Protein AF-0000000079731892 (afdb_homodimer)

Foldseek 3Di:
DEEEEALVLLQLCLDVPDPCNVLSVQLLVCVQVQPLHAYAYEPVSLVCNLVVQCVVPVDNVRSVVSSVVRPDPRHYHYHYQDPVLLVQLVVQCVVLVVFPDDSSNSSRLSCCVVVVGQEYEDCGCSCPPRHHYDDSNVD/DEEEEALVLLQLCLDVPDPCNVLSVQLLVCVQVQPLHAYAYEPLSLVCNLVVQCVVPVDNVRSVVSSVVRPDPRHYHYHYQDPVLLVQLVVQCVVLVVFPDDSSNSSRLSCCVVVVGQEYEDCGCSCPPRHHYDDSNVD

Structure (mmCIF, N/CA/C/O backbone):
data_AF-0000000079731892-model_v1
#
loop_
_entity.id
_entity.type
_entity.pdbx_description
1 polymer 'PIN domain-containing protein'
#
loop_
_atom_site.group_PDB
_atom_site.id
_atom_site.type_symbol
_atom_site.label_atom_id
_atom_site.label_alt_id
_atom_site.label_comp_id
_atom_site.label_asym_id
_atom_site.label_entity_id
_atom_site.label_seq_id
_atom_site.pdbx_PDB_ins_code
_atom_site.Cartn_x
_atom_site.Cartn_y
_atom_site.Cartn_z
_atom_site.occupancy
_atom_site.B_iso_or_equiv
_atom_site.auth_seq_id
_atom_site.auth_comp_id
_atom_site.auth_asym_id
_atom_site.auth_atom_id
_atom_site.pdbx_PDB_model_num
ATOM 1 N N . MET A 1 1 ? 0.445 16.641 20.922 1 91.19 1 MET A N 1
ATOM 2 C CA . MET A 1 1 ? -0.385 16.516 19.734 1 91.19 1 MET A CA 1
ATOM 3 C C . MET A 1 1 ? 0.309 15.68 18.656 1 91.19 1 MET A C 1
ATOM 5 O O . MET A 1 1 ? 1.537 15.578 18.641 1 91.19 1 MET A O 1
ATOM 9 N N . SER A 1 2 ? -0.511 14.898 17.828 1 96 2 SER A N 1
ATOM 10 C CA . SER A 1 2 ? 0.053 14.016 16.797 1 96 2 SER A CA 1
ATOM 11 C C . SER A 1 2 ? -0.783 14.039 15.523 1 96 2 SER A C 1
ATOM 13 O O . SER A 1 2 ? -1.97 14.367 15.562 1 96 2 SER A O 1
ATOM 15 N N . LEU A 1 3 ? -0.165 13.82 14.375 1 97.56 3 LEU A N 1
ATOM 16 C CA . LEU A 1 3 ? -0.91 13.773 13.117 1 97.56 3 LEU A CA 1
ATOM 17 C C . LEU A 1 3 ? -0.274 12.789 12.148 1 97.56 3 LEU A C 1
ATOM 19 O O . LEU A 1 3 ? 0.927 12.523 12.227 1 97.56 3 LEU A O 1
ATOM 23 N N . VAL A 1 4 ? -1.07 12.211 11.281 1 98.5 4 VAL A N 1
ATOM 24 C CA . VAL A 1 4 ? -0.614 11.438 10.133 1 98.5 4 VAL A CA 1
ATOM 25 C C . VAL A 1 4 ? -0.658 12.312 8.883 1 98.5 4 VAL A C 1
ATOM 27 O O . VAL A 1 4 ? -1.64 13.023 8.641 1 98.5 4 VAL A O 1
ATOM 30 N N . VAL A 1 5 ? 0.428 12.328 8.133 1 98.44 5 VAL A N 1
ATOM 31 C CA . VAL A 1 5 ? 0.476 13.086 6.887 1 98.44 5 VAL A CA 1
ATOM 32 C C . VAL A 1 5 ? 0.11 12.172 5.719 1 98.44 5 VAL A C 1
ATOM 34 O O . VAL A 1 5 ? 0.733 11.125 5.52 1 98.44 5 VAL A O 1
ATOM 37 N N . ASP A 1 6 ? -0.865 12.586 5 1 98.38 6 ASP A N 1
ATOM 38 C CA . ASP A 1 6 ? -1.401 11.812 3.883 1 98.38 6 ASP A CA 1
ATOM 39 C C . ASP A 1 6 ? -0.473 11.883 2.672 1 98.38 6 ASP A C 1
ATOM 41 O O . ASP A 1 6 ? 0.322 12.82 2.545 1 98.38 6 ASP A O 1
ATOM 45 N N . THR A 1 7 ? -0.605 10.891 1.785 1 97.94 7 THR A N 1
ATOM 46 C CA . THR A 1 7 ? 0.233 10.773 0.597 1 97.94 7 THR A CA 1
ATOM 47 C C . THR A 1 7 ? 0.134 12.031 -0.264 1 97.94 7 THR A C 1
ATOM 49 O O . THR A 1 7 ? 1.146 12.531 -0.76 1 97.94 7 THR A O 1
ATOM 52 N N . GLY A 1 8 ? -1.108 12.562 -0.425 1 97 8 GLY A N 1
ATOM 53 C CA . GLY A 1 8 ? -1.308 13.719 -1.289 1 97 8 GLY A CA 1
ATOM 54 C C . GLY A 1 8 ? -0.488 14.922 -0.873 1 97 8 GLY A C 1
ATOM 55 O O . GLY A 1 8 ? -0.001 15.672 -1.723 1 97 8 GLY A O 1
ATOM 56 N N . VAL A 1 9 ? -0.354 15.109 0.392 1 98.06 9 VAL A N 1
ATOM 57 C CA . VAL A 1 9 ? 0.408 16.234 0.912 1 98.06 9 VAL A CA 1
ATOM 58 C C . VAL A 1 9 ? 1.897 16.016 0.658 1 98.06 9 VAL A C 1
ATOM 60 O O . VAL A 1 9 ? 2.594 16.922 0.187 1 98.06 9 VAL A O 1
ATOM 63 N N . LEU A 1 10 ? 2.406 14.805 0.944 1 97.25 10 LEU A N 1
ATOM 64 C CA . LEU A 1 10 ? 3.809 14.461 0.732 1 97.25 10 LEU A CA 1
ATOM 65 C C . LEU A 1 10 ? 4.184 14.594 -0.741 1 97.25 10 LEU A C 1
ATOM 67 O O . LEU A 1 10 ? 5.227 15.148 -1.074 1 97.25 10 LEU A O 1
ATOM 71 N N . TYR A 1 11 ? 3.264 14.078 -1.548 1 94.69 11 TYR A N 1
ATOM 72 C CA . TYR A 1 11 ? 3.494 14.109 -2.986 1 94.69 11 TYR A CA 1
ATOM 73 C C . TYR A 1 11 ? 3.514 15.547 -3.498 1 94.69 11 TYR A C 1
ATOM 75 O O . TYR A 1 11 ? 4.402 15.93 -4.266 1 94.69 11 TYR A O 1
ATOM 83 N N . ALA A 1 12 ? 2.549 16.359 -3.084 1 94.38 12 ALA A N 1
ATOM 84 C CA . ALA A 1 12 ? 2.455 17.75 -3.52 1 94.38 12 ALA A CA 1
ATOM 85 C C . ALA A 1 12 ? 3.65 18.562 -3.031 1 94.38 12 ALA A C 1
ATOM 87 O O . ALA A 1 12 ? 4.129 19.453 -3.73 1 94.38 12 ALA A O 1
ATOM 88 N N . GLN A 1 13 ? 4.094 18.297 -1.842 1 93.5 13 GLN A N 1
ATOM 89 C CA . GLN A 1 13 ? 5.254 18.984 -1.294 1 93.5 13 GLN A CA 1
ATOM 90 C C . GLN A 1 13 ? 6.496 18.75 -2.148 1 93.5 13 GLN A C 1
ATOM 92 O O . GLN A 1 13 ? 7.289 19.656 -2.373 1 93.5 13 GLN A O 1
ATOM 97 N N . HIS A 1 14 ? 6.637 17.5 -2.67 1 88.88 14 HIS A N 1
ATOM 98 C CA . HIS A 1 14 ? 7.816 17.109 -3.432 1 88.88 14 HIS A CA 1
ATOM 99 C C . HIS A 1 14 ? 7.691 17.531 -4.891 1 88.88 14 HIS A C 1
ATOM 101 O O . HIS A 1 14 ? 8.703 17.75 -5.566 1 88.88 14 HIS A O 1
ATOM 107 N N . ASP A 1 15 ? 6.48 17.547 -5.387 1 89.06 15 ASP A N 1
ATOM 108 C CA . ASP A 1 15 ? 6.242 17.891 -6.785 1 89.06 15 ASP A CA 1
ATOM 109 C C . ASP A 1 15 ? 6.02 19.391 -6.949 1 89.06 15 ASP A C 1
ATOM 111 O O . ASP A 1 15 ? 4.887 19.875 -6.863 1 89.06 15 ASP A O 1
ATOM 115 N N . SER A 1 16 ? 6.988 20.078 -7.398 1 86.62 16 SER A N 1
ATOM 116 C CA . SER A 1 16 ? 6.934 21.531 -7.504 1 86.62 16 SER A CA 1
ATOM 117 C C . SER A 1 16 ? 5.949 21.969 -8.578 1 86.62 16 SER A C 1
ATOM 119 O O . SER A 1 16 ? 5.535 23.141 -8.617 1 86.62 16 SER A O 1
ATOM 121 N N . ASP A 1 17 ? 5.602 21.062 -9.438 1 85.44 17 ASP A N 1
ATOM 122 C CA . ASP A 1 17 ? 4.688 21.406 -10.523 1 85.44 17 ASP A CA 1
ATOM 123 C C . ASP A 1 17 ? 3.236 21.172 -10.109 1 85.44 17 ASP A C 1
ATOM 125 O O . ASP A 1 17 ? 2.312 21.531 -10.852 1 85.44 17 ASP A O 1
ATOM 129 N N . ALA A 1 18 ? 3.1 20.641 -8.945 1 86.5 18 ALA A N 1
ATOM 130 C CA . ALA A 1 18 ? 1.741 20.391 -8.461 1 86.5 18 ALA A CA 1
ATOM 131 C C . ALA A 1 18 ? 1.035 21.703 -8.125 1 86.5 18 ALA A C 1
ATOM 133 O O . ALA A 1 18 ? 1.642 22.625 -7.559 1 86.5 18 ALA A O 1
ATOM 134 N N . SER A 1 19 ? -0.229 21.875 -8.531 1 90.25 19 SER A N 1
ATOM 135 C CA . SER A 1 19 ? -1.021 23.062 -8.234 1 90.25 19 SER A CA 1
ATOM 136 C C . SER A 1 19 ? -1.1 23.312 -6.73 1 90.25 19 SER A C 1
ATOM 138 O O . SER A 1 19 ? -1.272 24.453 -6.293 1 90.25 19 SER A O 1
ATOM 140 N N . ARG A 1 20 ? -0.915 22.297 -5.941 1 93.56 20 ARG A N 1
ATOM 141 C CA . ARG A 1 20 ? -1.069 22.391 -4.492 1 93.56 20 ARG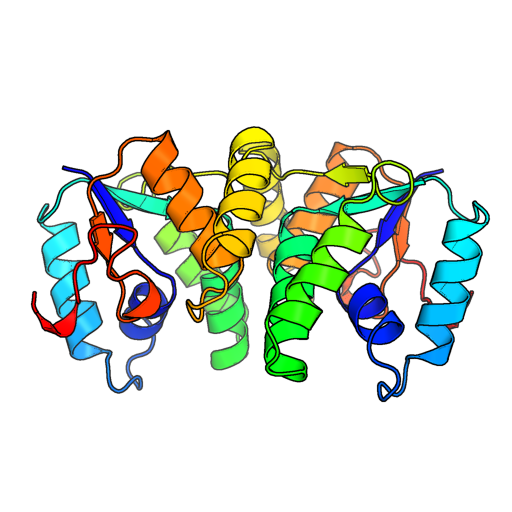 A CA 1
ATOM 142 C C . ARG A 1 20 ? 0.287 22.469 -3.801 1 93.56 20 ARG A C 1
ATOM 144 O O . ARG A 1 20 ? 0.374 22.344 -2.576 1 93.56 20 ARG A O 1
ATOM 151 N N . HIS A 1 21 ? 1.303 22.641 -4.531 1 95.62 21 HIS A N 1
ATOM 152 C CA . HIS A 1 21 ? 2.658 22.594 -3.996 1 95.62 21 HIS A CA 1
ATOM 153 C C . HIS A 1 21 ? 2.854 23.625 -2.889 1 95.62 21 HIS A C 1
ATOM 155 O O . HIS A 1 21 ? 3.336 23.297 -1.804 1 95.62 21 HIS A O 1
ATOM 161 N N . GLU A 1 22 ? 2.465 24.812 -3.111 1 96.44 22 GLU A N 1
ATOM 162 C CA . GLU A 1 22 ? 2.688 25.875 -2.146 1 96.44 22 GLU A CA 1
ATOM 163 C C . GLU A 1 22 ? 1.953 25.609 -0.836 1 96.44 22 GLU A C 1
ATOM 165 O O . GLU A 1 22 ? 2.514 25.797 0.246 1 96.44 22 GLU A O 1
ATOM 170 N N . SER A 1 23 ? 0.712 25.141 -0.89 1 97.31 23 SER A N 1
ATOM 171 C CA . SER A 1 23 ? -0.06 24.812 0.303 1 97.31 23 SER A CA 1
ATOM 172 C C . SER A 1 23 ? 0.576 23.656 1.067 1 97.31 23 SER A C 1
ATOM 174 O O . SER A 1 23 ? 0.651 23.688 2.297 1 97.31 23 SER A O 1
ATOM 176 N N . ALA A 1 24 ? 0.985 22.641 0.369 1 97.94 24 ALA A N 1
ATOM 177 C CA . ALA A 1 24 ? 1.639 21.484 0.989 1 97.94 24 ALA A CA 1
ATOM 178 C C . ALA A 1 24 ? 2.938 21.891 1.676 1 97.94 24 ALA A C 1
ATOM 180 O O . ALA A 1 24 ? 3.215 21.469 2.799 1 97.94 24 ALA A O 1
ATOM 181 N N . GLN A 1 25 ? 3.699 22.734 0.984 1 96.88 25 GLN A N 1
ATOM 182 C CA . GLN A 1 25 ? 4.969 23.203 1.532 1 96.88 25 GLN A CA 1
ATOM 183 C C . GLN A 1 25 ? 4.754 23.984 2.82 1 96.88 25 GLN A C 1
ATOM 185 O O . GLN A 1 25 ? 5.426 23.75 3.824 1 96.88 25 GLN A O 1
ATOM 190 N N . THR A 1 26 ? 3.875 24.906 2.789 1 97.5 26 THR A N 1
ATOM 191 C CA . THR A 1 26 ? 3.564 25.734 3.953 1 97.5 26 THR A CA 1
ATOM 192 C C . THR A 1 26 ? 3.102 24.875 5.121 1 97.5 26 THR A C 1
ATOM 194 O O . THR A 1 26 ? 3.555 25.047 6.254 1 97.5 26 THR A O 1
ATOM 197 N N . ALA A 1 27 ? 2.205 23.938 4.832 1 97.75 27 ALA A N 1
ATOM 198 C CA . ALA A 1 27 ? 1.684 23.047 5.863 1 97.75 27 ALA A CA 1
ATOM 199 C C . ALA A 1 27 ? 2.797 22.188 6.465 1 97.75 27 ALA A C 1
ATOM 201 O O . ALA A 1 27 ? 2.881 22.047 7.688 1 97.75 27 ALA A O 1
ATOM 202 N N . MET A 1 28 ? 3.65 21.672 5.633 1 96.12 28 MET A N 1
ATOM 203 C CA . MET A 1 28 ? 4.723 20.797 6.102 1 96.12 28 MET A CA 1
ATOM 204 C C . MET A 1 28 ? 5.758 21.594 6.895 1 96.12 28 MET A C 1
ATOM 206 O O . MET A 1 28 ? 6.352 21.062 7.84 1 96.12 28 MET A O 1
ATOM 210 N N . GLU A 1 29 ? 5.969 22.828 6.512 1 96.12 29 GLU A N 1
ATOM 211 C CA . GLU A 1 29 ? 6.836 23.688 7.301 1 96.12 29 GLU A CA 1
ATOM 212 C C . GLU A 1 29 ? 6.262 23.922 8.695 1 96.12 29 GLU A C 1
ATOM 214 O O . GLU A 1 29 ? 7 23.922 9.688 1 96.12 29 GLU A O 1
ATOM 219 N N . ALA A 1 30 ? 4.988 24.203 8.727 1 96.62 30 ALA A N 1
ATOM 220 C CA . ALA A 1 30 ? 4.328 24.375 10.023 1 96.62 30 ALA A CA 1
ATOM 221 C C . ALA A 1 30 ? 4.473 23.109 10.875 1 96.62 30 ALA A C 1
ATOM 223 O O . ALA A 1 30 ? 4.758 23.203 12.07 1 96.62 30 ALA A O 1
ATOM 224 N N . VAL A 1 31 ? 4.277 21.938 10.281 1 95.19 31 VAL A N 1
ATOM 225 C CA . VAL A 1 31 ? 4.414 20.656 10.961 1 95.19 31 VAL A CA 1
ATOM 226 C C . VAL A 1 31 ? 5.844 20.5 11.477 1 95.19 31 VAL A C 1
ATOM 228 O O . VAL A 1 31 ? 6.055 20.078 12.617 1 95.19 31 VAL A O 1
ATOM 231 N N . ALA A 1 32 ? 6.777 20.812 10.664 1 92.12 32 ALA A N 1
ATOM 232 C CA . ALA A 1 32 ? 8.188 20.688 11.016 1 92.12 32 ALA A CA 1
ATOM 233 C C . ALA A 1 32 ? 8.539 21.578 12.195 1 92.12 32 ALA A C 1
ATOM 235 O O . ALA A 1 32 ? 9.422 21.25 13 1 92.12 32 ALA A O 1
ATOM 236 N N . ARG A 1 33 ? 7.859 22.672 12.281 1 93.5 33 ARG A N 1
ATOM 237 C CA . ARG A 1 33 ? 8.102 23.625 13.367 1 93.5 33 ARG A CA 1
ATOM 238 C C . ARG A 1 33 ? 7.359 23.203 14.633 1 93.5 33 ARG A C 1
ATOM 240 O O . ARG A 1 33 ? 7.457 23.875 15.664 1 93.5 33 ARG A O 1
ATOM 247 N N . GLY A 1 34 ? 6.645 22.109 14.531 1 91.38 34 GLY A N 1
ATOM 248 C CA . GLY A 1 34 ? 6.031 21.531 15.719 1 91.38 34 GLY A CA 1
ATOM 249 C C . GLY A 1 34 ? 4.543 21.828 15.82 1 91.38 34 GLY A C 1
ATOM 250 O O . GLY A 1 34 ? 3.887 21.391 16.766 1 91.38 34 GLY A O 1
ATOM 251 N N . ALA A 1 35 ? 4.156 22.469 14.742 1 90.81 35 ALA A N 1
ATOM 252 C CA . ALA A 1 35 ? 2.709 22.672 14.734 1 90.81 35 ALA A CA 1
ATOM 253 C C . ALA A 1 35 ? 1.963 21.344 14.656 1 90.81 35 ALA A C 1
ATOM 255 O O . ALA A 1 35 ? 2.404 20.422 13.977 1 90.81 35 ALA A O 1
ATOM 256 N N . TYR A 1 36 ? 0.905 21.078 15.453 1 92.06 36 TYR A N 1
ATOM 257 C CA . TYR A 1 36 ? -0.04 19.969 15.422 1 92.06 36 TYR A CA 1
ATOM 258 C C . TYR A 1 36 ? 0.583 18.703 16.016 1 92.06 36 TYR A C 1
ATOM 260 O O . TYR A 1 36 ? 0.039 17.609 15.859 1 92.06 36 TYR A O 1
ATOM 268 N N . GLY A 1 37 ? 1.806 18.828 16.469 1 91.25 37 GLY A N 1
ATOM 269 C CA . GLY A 1 37 ? 2.416 17.719 17.156 1 91.25 37 GLY A CA 1
ATOM 270 C C . GLY A 1 37 ? 3.326 16.891 16.281 1 91.25 37 GLY A C 1
ATOM 271 O O . GLY A 1 37 ? 3.795 17.359 15.242 1 91.25 37 GLY A O 1
ATOM 272 N N . ARG A 1 38 ? 3.678 15.672 16.672 1 92.69 38 ARG A N 1
ATOM 273 C CA . ARG A 1 38 ? 4.633 14.797 16 1 92.69 38 ARG A CA 1
ATOM 274 C C . ARG A 1 38 ? 4.02 14.172 14.75 1 92.69 38 ARG A C 1
ATOM 276 O O . ARG A 1 38 ? 2.98 13.516 14.828 1 92.69 38 ARG A O 1
ATOM 283 N N . PRO A 1 39 ? 4.633 14.414 13.594 1 97 39 PRO A N 1
ATOM 284 C CA . PRO A 1 39 ? 4.098 13.828 12.359 1 97 39 PRO A CA 1
ATOM 285 C C . PRO A 1 39 ? 4.41 12.336 12.227 1 97 39 PRO A C 1
ATOM 287 O O . PRO A 1 39 ? 5.488 11.891 12.625 1 97 39 PRO A O 1
ATOM 290 N N . SER A 1 40 ? 3.467 11.617 11.703 1 97.69 40 SER A N 1
ATOM 291 C CA . SER A 1 40 ? 3.615 10.195 11.398 1 97.69 40 SER A CA 1
ATOM 292 C C . SER A 1 40 ? 3.201 9.898 9.961 1 97.69 40 SER A C 1
ATOM 294 O O . SER A 1 40 ? 2.469 10.672 9.344 1 97.69 40 SER A O 1
ATOM 296 N N . ILE A 1 41 ? 3.721 8.867 9.461 1 98.12 41 ILE A N 1
ATOM 297 C CA . ILE A 1 41 ? 3.24 8.25 8.227 1 98.12 41 ILE A CA 1
ATOM 298 C C . ILE A 1 41 ? 3.049 6.746 8.445 1 98.12 41 ILE A C 1
ATOM 300 O O . ILE A 1 41 ? 3.564 6.184 9.422 1 98.12 41 ILE A O 1
ATOM 304 N N . THR A 1 42 ? 2.254 6.145 7.621 1 98.12 42 THR A N 1
ATOM 305 C CA . THR A 1 42 ? 2.07 4.699 7.691 1 98.12 42 THR A CA 1
ATOM 306 C C . THR A 1 42 ? 2.877 3.994 6.605 1 98.12 42 THR A C 1
ATOM 308 O O . THR A 1 42 ? 3.326 4.629 5.648 1 98.12 42 THR A O 1
ATOM 311 N N . ASP A 1 43 ? 3.049 2.705 6.742 1 97.94 43 ASP A N 1
ATOM 312 C CA . ASP A 1 43 ? 3.756 1.919 5.738 1 97.94 43 ASP A CA 1
ATOM 313 C C . ASP A 1 43 ? 3.031 1.967 4.395 1 97.94 43 ASP A C 1
ATOM 315 O O . ASP A 1 43 ? 3.668 1.946 3.338 1 97.94 43 ASP A O 1
ATOM 319 N N . HIS A 1 44 ? 1.693 2.068 4.395 1 98.12 44 HIS A N 1
ATOM 320 C CA . HIS A 1 44 ? 0.936 2.178 3.152 1 98.12 44 HIS A CA 1
ATOM 321 C C . HIS A 1 44 ? 1.132 3.545 2.506 1 98.12 44 HIS A C 1
ATOM 323 O O . HIS A 1 44 ? 1.191 3.654 1.278 1 98.12 44 HIS A O 1
ATOM 329 N N . ILE A 1 45 ? 1.223 4.59 3.324 1 98.31 45 ILE A N 1
ATOM 330 C CA . ILE A 1 45 ? 1.481 5.93 2.811 1 98.31 45 ILE A CA 1
ATOM 331 C C . ILE A 1 45 ? 2.896 5.996 2.238 1 98.31 45 ILE A C 1
ATOM 333 O O . ILE A 1 45 ? 3.119 6.602 1.187 1 98.31 45 ILE A O 1
ATOM 337 N N . TYR A 1 46 ? 3.879 5.383 2.955 1 98.12 46 TYR A N 1
ATOM 338 C CA . TYR A 1 46 ? 5.234 5.277 2.426 1 98.12 46 TYR A CA 1
ATOM 339 C C . TYR A 1 46 ? 5.234 4.621 1.052 1 98.12 46 TYR A C 1
ATOM 341 O O . TYR A 1 46 ? 5.805 5.16 0.099 1 98.12 46 TYR A O 1
ATOM 349 N N . ASP A 1 47 ? 4.551 3.5 0.965 1 98 47 ASP A N 1
ATOM 350 C CA . ASP A 1 47 ? 4.477 2.73 -0.273 1 98 47 ASP A CA 1
ATOM 351 C C . ASP A 1 47 ? 3.895 3.57 -1.408 1 98 47 ASP A C 1
ATOM 353 O O . ASP A 1 47 ? 4.473 3.639 -2.496 1 98 47 ASP A O 1
ATOM 357 N N . GLU A 1 48 ? 2.795 4.246 -1.141 1 96.56 48 GLU A N 1
ATOM 358 C CA . GLU A 1 48 ? 2.131 5.062 -2.152 1 96.56 48 GLU A CA 1
ATOM 359 C C . GLU A 1 48 ? 3.014 6.227 -2.588 1 96.56 48 GLU A C 1
ATOM 361 O O . GLU A 1 48 ? 3.113 6.523 -3.779 1 96.56 48 GLU A O 1
ATOM 366 N N . THR A 1 49 ? 3.662 6.898 -1.654 1 96.94 49 THR A N 1
ATOM 367 C CA . THR A 1 49 ? 4.477 8.07 -1.95 1 96.94 49 THR A CA 1
ATOM 368 C C . THR A 1 49 ? 5.672 7.695 -2.82 1 96.94 49 THR A C 1
ATOM 370 O O . THR A 1 49 ? 5.953 8.359 -3.818 1 96.94 49 THR A O 1
ATOM 373 N N . VAL A 1 50 ? 6.355 6.605 -2.42 1 96.25 50 VAL A N 1
ATOM 374 C CA . VAL A 1 50 ? 7.52 6.133 -3.162 1 96.25 50 VAL A CA 1
ATOM 375 C C . VAL A 1 50 ? 7.098 5.707 -4.566 1 96.25 50 VAL A C 1
ATOM 377 O O . VAL A 1 50 ? 7.727 6.09 -5.555 1 96.25 50 VAL A O 1
ATOM 380 N N . THR A 1 51 ? 5.969 4.996 -4.637 1 91.81 51 THR A N 1
ATOM 381 C CA . THR A 1 51 ? 5.469 4.488 -5.91 1 91.81 51 THR A CA 1
ATOM 382 C C . THR A 1 51 ? 5.027 5.637 -6.812 1 91.81 51 THR A C 1
ATOM 384 O O . THR A 1 51 ? 5.355 5.66 -8 1 91.81 51 THR A O 1
ATOM 387 N N . LEU A 1 52 ? 4.277 6.594 -6.285 1 92.06 52 LEU A N 1
ATOM 388 C CA . LEU A 1 52 ? 3.807 7.746 -7.051 1 92.06 52 LEU A CA 1
ATOM 389 C C . LEU A 1 52 ? 4.977 8.578 -7.555 1 92.06 52 LEU A C 1
ATOM 391 O O . LEU A 1 52 ? 4.941 9.094 -8.672 1 92.06 52 LEU A O 1
ATOM 395 N N . THR A 1 53 ? 5.984 8.773 -6.668 1 93.75 53 THR A N 1
ATOM 396 C CA . THR A 1 53 ? 7.168 9.531 -7.066 1 93.75 53 THR A CA 1
ATOM 397 C C . THR A 1 53 ? 7.875 8.859 -8.234 1 93.75 53 THR A C 1
ATOM 399 O O . THR A 1 53 ? 8.25 9.516 -9.203 1 93.75 53 THR A O 1
ATOM 402 N N . HIS A 1 54 ? 7.992 7.547 -8.18 1 90.88 54 HIS A N 1
ATOM 403 C CA . HIS A 1 54 ? 8.602 6.793 -9.273 1 90.88 54 HIS A CA 1
ATOM 404 C C . HIS A 1 54 ? 7.797 6.93 -10.555 1 90.88 54 HIS A C 1
ATOM 406 O O . HIS A 1 54 ? 8.359 7.16 -11.625 1 90.88 54 HIS A O 1
ATOM 412 N N . ALA A 1 55 ? 6.527 6.793 -10.438 1 87.19 55 ALA A N 1
ATOM 413 C CA . ALA A 1 55 ? 5.652 6.859 -11.602 1 87.19 55 ALA A CA 1
ATOM 414 C C . ALA A 1 55 ? 5.715 8.234 -12.258 1 87.19 55 ALA A C 1
ATOM 416 O O . ALA A 1 55 ? 5.672 8.344 -13.484 1 87.19 55 ALA A O 1
ATOM 417 N N . ARG A 1 56 ? 5.809 9.211 -11.438 1 89 56 ARG A N 1
ATOM 418 C CA . ARG A 1 56 ? 5.785 10.586 -11.93 1 89 56 ARG A CA 1
ATOM 419 C C . ARG A 1 56 ? 7.109 10.953 -12.594 1 89 56 ARG A C 1
ATOM 421 O O . ARG A 1 56 ? 7.125 11.57 -13.656 1 89 56 ARG A O 1
ATOM 428 N N . THR A 1 57 ? 8.172 10.625 -11.945 1 91.62 57 THR A N 1
ATOM 429 C CA . THR A 1 57 ? 9.477 11.117 -12.375 1 91.62 57 THR A CA 1
ATOM 430 C C . THR A 1 57 ? 10.133 10.125 -13.328 1 91.62 57 THR A C 1
ATOM 432 O O . THR A 1 57 ? 11.039 10.484 -14.086 1 91.62 57 THR A O 1
ATOM 435 N N . GLY A 1 58 ? 9.781 8.867 -13.266 1 87.44 58 GLY A N 1
ATOM 436 C CA . GLY A 1 58 ? 10.398 7.805 -14.039 1 87.44 58 GLY A CA 1
ATOM 437 C C . GLY A 1 58 ? 11.789 7.441 -13.555 1 87.44 58 GLY A C 1
ATOM 438 O O . GLY A 1 58 ? 12.516 6.699 -14.227 1 87.44 58 GLY A O 1
ATOM 439 N N . ARG A 1 59 ? 12.156 8.047 -12.438 1 90.88 59 ARG A N 1
ATOM 440 C CA . ARG A 1 59 ? 13.508 7.832 -11.922 1 90.88 59 ARG A CA 1
ATOM 441 C C . ARG A 1 59 ? 13.469 7.125 -10.578 1 90.88 59 ARG A C 1
ATOM 443 O O . ARG A 1 59 ? 12.898 7.641 -9.609 1 90.88 59 ARG A O 1
ATOM 450 N N . HIS A 1 60 ? 14.102 6.039 -10.508 1 92.19 60 HIS A N 1
ATOM 451 C CA . HIS A 1 60 ? 14.203 5.277 -9.273 1 92.19 60 HIS A CA 1
ATOM 452 C C . HIS A 1 60 ? 14.898 6.082 -8.18 1 92.19 60 HIS A C 1
ATOM 454 O O . HIS A 1 60 ? 14.531 5.988 -7.004 1 92.19 60 HIS A O 1
ATOM 460 N N . SER A 1 61 ? 15.906 6.836 -8.539 1 93.5 61 SER A N 1
ATOM 461 C CA . SER A 1 61 ? 16.672 7.633 -7.586 1 93.5 61 SER A CA 1
ATOM 462 C C . SER A 1 61 ? 15.781 8.641 -6.863 1 93.5 61 SER A C 1
ATOM 464 O O . SER A 1 61 ? 15.984 8.922 -5.684 1 93.5 61 SER A O 1
ATOM 466 N N . ASP A 1 62 ? 14.82 9.195 -7.562 1 93.81 62 ASP A N 1
ATOM 467 C CA . ASP A 1 62 ? 13.891 10.133 -6.941 1 93.81 62 ASP A CA 1
ATOM 468 C C . ASP A 1 62 ? 13 9.43 -5.918 1 93.81 62 ASP A C 1
ATOM 470 O O . ASP A 1 62 ? 12.703 9.992 -4.859 1 93.81 62 ASP A O 1
ATOM 474 N N . ALA A 1 63 ? 12.547 8.25 -6.266 1 94.69 63 ALA A N 1
ATOM 475 C CA . ALA A 1 63 ? 11.742 7.438 -5.352 1 94.69 63 ALA A CA 1
ATOM 476 C C . ALA A 1 63 ? 12.547 7.055 -4.113 1 94.69 63 ALA A C 1
ATOM 478 O O . ALA A 1 63 ? 12.039 7.102 -2.994 1 94.69 63 ALA A O 1
ATOM 479 N N . GLN A 1 64 ? 13.805 6.727 -4.293 1 95.12 64 GLN A N 1
ATOM 480 C CA . GLN A 1 64 ? 14.68 6.402 -3.172 1 95.12 64 GLN A CA 1
ATOM 481 C C . GLN A 1 64 ? 14.875 7.609 -2.262 1 95.12 64 GLN A C 1
ATOM 483 O O . GLN A 1 64 ? 14.859 7.48 -1.036 1 95.12 64 GLN A O 1
ATOM 488 N N . LEU A 1 65 ? 15.109 8.742 -2.869 1 94.81 65 LEU A N 1
ATOM 489 C CA . LEU A 1 65 ? 15.359 9.969 -2.109 1 94.81 65 LEU A CA 1
ATOM 490 C C . LEU A 1 65 ? 14.156 10.32 -1.245 1 94.81 65 LEU A C 1
ATOM 492 O O . LEU A 1 65 ? 14.305 10.633 -0.061 1 94.81 65 LEU A O 1
ATOM 496 N N . VAL A 1 66 ? 12.984 10.273 -1.84 1 95.38 66 VAL A N 1
ATOM 497 C CA . VAL A 1 66 ? 11.797 10.609 -1.062 1 95.38 66 VAL A CA 1
ATOM 498 C C . VAL A 1 66 ? 11.602 9.586 0.05 1 95.38 66 VAL A C 1
ATOM 500 O O . VAL A 1 66 ? 11.219 9.938 1.169 1 95.38 66 VAL A O 1
ATOM 503 N N . GLY A 1 67 ? 11.789 8.281 -0.249 1 96.5 67 GLY A N 1
ATOM 504 C CA . GLY A 1 67 ? 11.719 7.25 0.775 1 96.5 67 GLY A CA 1
ATOM 505 C C . GLY A 1 67 ? 12.664 7.492 1.937 1 96.5 67 GLY A C 1
ATOM 506 O O . GLY A 1 67 ? 12.281 7.336 3.098 1 96.5 67 GLY A O 1
ATOM 507 N N . GLU A 1 68 ? 13.844 7.871 1.635 1 95.62 68 GLU A N 1
ATOM 508 C CA . GLU A 1 68 ? 14.836 8.18 2.658 1 95.62 68 GLU A CA 1
ATOM 509 C C . GLU A 1 68 ? 14.383 9.352 3.531 1 95.62 68 GLU A C 1
ATOM 511 O O . GLU A 1 68 ? 14.547 9.32 4.754 1 95.62 68 GLU A O 1
ATOM 516 N N . GLN A 1 69 ? 13.852 10.344 2.92 1 94.56 69 GLN A N 1
ATOM 517 C CA . GLN A 1 69 ? 13.359 11.508 3.648 1 94.56 69 GLN A CA 1
ATOM 518 C C . GLN A 1 69 ? 12.227 11.125 4.598 1 94.56 69 GLN A C 1
ATOM 520 O O . GLN A 1 69 ? 12.148 11.633 5.719 1 94.56 69 GLN A O 1
ATOM 525 N N . LEU A 1 70 ? 11.398 10.219 4.156 1 96.12 70 LEU A N 1
ATOM 526 C CA . LEU A 1 70 ? 10.25 9.812 4.953 1 96.12 70 LEU A CA 1
ATOM 527 C C . LEU A 1 70 ? 10.68 8.922 6.113 1 96.12 70 LEU A C 1
ATOM 529 O O . LEU A 1 70 ? 9.953 8.789 7.102 1 96.12 70 LEU A O 1
ATOM 533 N N . ARG A 1 71 ? 11.789 8.32 6 1 95.25 71 ARG A N 1
ATOM 534 C CA . ARG A 1 71 ? 12.234 7.398 7.035 1 95.25 71 ARG A CA 1
ATOM 535 C C . ARG A 1 71 ? 13.203 8.078 7.996 1 95.25 71 ARG A C 1
ATOM 537 O O . ARG A 1 71 ? 13.711 7.449 8.93 1 95.25 71 ARG A O 1
ATOM 544 N N . GLU A 1 72 ? 13.438 9.266 7.766 1 88.88 72 GLU A N 1
ATOM 545 C CA . GLU A 1 72 ? 14.297 9.992 8.688 1 88.88 72 GLU A CA 1
ATOM 546 C C . GLU A 1 72 ? 13.719 10 10.102 1 88.88 72 GLU A C 1
ATOM 548 O O . GLU A 1 72 ? 12.586 10.445 10.312 1 88.88 72 GLU A O 1
ATOM 553 N N . ARG A 1 73 ? 14.391 9.484 11.148 1 79.06 73 ARG A N 1
ATOM 554 C CA . ARG A 1 73 ? 13.945 9.203 12.508 1 79.06 73 ARG A CA 1
ATOM 555 C C . ARG A 1 73 ? 13.422 10.461 13.188 1 79.06 73 ARG A C 1
ATOM 557 O O . ARG A 1 73 ? 12.43 10.414 13.914 1 79.06 73 ARG A O 1
ATOM 564 N N . ASP A 1 74 ? 13.883 11.625 12.867 1 82.5 74 ASP A N 1
ATOM 565 C CA . ASP A 1 74 ? 13.516 12.82 13.617 1 82.5 74 ASP A CA 1
ATOM 566 C C . ASP A 1 74 ? 12.422 13.602 12.898 1 82.5 74 ASP A C 1
ATOM 568 O O . ASP A 1 74 ? 11.883 14.57 13.438 1 82.5 74 ASP A O 1
ATOM 572 N N . LEU A 1 75 ? 12 13.039 11.836 1 87.06 75 LEU A N 1
ATOM 573 C CA . LEU A 1 75 ? 11.008 13.82 11.102 1 87.06 75 LEU A CA 1
ATOM 574 C C . LEU A 1 75 ? 9.641 13.133 11.133 1 87.06 75 LEU A C 1
ATOM 576 O O . LEU A 1 75 ? 8.641 13.758 11.492 1 87.06 75 LEU A O 1
ATOM 580 N N . PHE A 1 76 ? 9.617 11.906 10.852 1 95.44 76 PHE A N 1
ATOM 581 C CA . PHE A 1 76 ? 8.359 11.172 10.844 1 95.44 76 PHE A CA 1
ATOM 582 C C . PHE A 1 76 ? 8.445 9.938 11.727 1 95.44 76 PHE A C 1
ATOM 584 O O . PHE A 1 76 ? 9.461 9.25 11.742 1 95.44 76 PHE A O 1
ATOM 591 N N . ARG A 1 77 ? 7.438 9.734 12.469 1 95.44 77 ARG A N 1
ATOM 592 C CA . ARG A 1 77 ? 7.215 8.406 13.047 1 95.44 77 ARG A CA 1
ATOM 593 C C . ARG A 1 77 ? 6.543 7.48 12.039 1 95.44 77 ARG A C 1
ATOM 595 O O . ARG A 1 77 ? 5.535 7.844 11.43 1 95.44 77 ARG A O 1
ATOM 602 N N . LEU A 1 78 ? 7.074 6.273 11.898 1 96.56 78 LEU A N 1
ATOM 603 C CA . LEU A 1 78 ? 6.484 5.293 11 1 96.56 78 LEU A CA 1
ATOM 604 C C . LEU A 1 78 ? 5.527 4.371 11.75 1 96.56 78 LEU A C 1
ATOM 606 O O . LEU A 1 78 ? 5.922 3.707 12.711 1 96.56 78 LEU A O 1
ATOM 610 N N . LEU A 1 79 ? 4.297 4.387 11.367 1 96.56 79 LEU A N 1
ATOM 611 C CA . LEU A 1 79 ? 3.303 3.443 11.867 1 96.56 79 LEU A CA 1
ATOM 612 C C . LEU A 1 79 ? 3.143 2.266 10.914 1 96.56 79 LEU A C 1
ATOM 614 O O . LEU A 1 79 ? 2.754 2.449 9.758 1 96.56 79 LEU A O 1
ATOM 618 N N . VAL A 1 80 ? 3.484 1.131 11.414 1 96.31 80 VAL A N 1
ATOM 619 C CA . VAL A 1 80 ? 3.385 -0.065 10.586 1 96.31 80 VAL A CA 1
ATOM 620 C C . VAL A 1 80 ? 2.082 -0.799 10.891 1 96.31 80 VAL A C 1
ATOM 622 O O . VAL A 1 80 ? 1.762 -1.053 12.055 1 96.31 80 VAL A O 1
ATOM 625 N N . THR A 1 81 ? 1.339 -1.081 9.805 1 96.12 81 THR A N 1
ATOM 626 C CA . THR A 1 81 ? 0.073 -1.798 9.922 1 96.12 81 THR A CA 1
ATOM 627 C C . THR A 1 81 ? 0.302 -3.227 10.398 1 96.12 81 THR A C 1
ATOM 629 O O . THR A 1 81 ? 1.178 -3.928 9.891 1 96.12 81 THR A O 1
ATOM 632 N N . ASP A 1 82 ? -0.331 -3.629 11.5 1 94.94 82 ASP A N 1
ATOM 633 C CA . ASP A 1 82 ? -0.297 -5.023 11.93 1 94.94 82 ASP A CA 1
ATOM 634 C C . ASP A 1 82 ? -1.615 -5.727 11.609 1 94.94 82 ASP A C 1
ATOM 636 O O . ASP A 1 82 ? -2.482 -5.16 10.945 1 94.94 82 ASP A O 1
ATOM 640 N N . ARG A 1 83 ? -1.707 -7.027 11.969 1 94.38 83 ARG A N 1
ATOM 641 C CA . ARG A 1 83 ? -2.885 -7.816 11.617 1 94.38 83 ARG A CA 1
ATOM 642 C C . ARG A 1 83 ? -4.152 -7.176 12.172 1 94.38 83 ARG A C 1
ATOM 644 O O . ARG A 1 83 ? -5.172 -7.113 11.484 1 94.38 83 ARG A O 1
ATOM 651 N N . ALA A 1 84 ? -4.047 -6.703 13.422 1 95.75 84 ALA A N 1
ATOM 652 C CA . ALA A 1 84 ? -5.211 -6.086 14.055 1 95.75 84 ALA A CA 1
ATOM 653 C C . ALA A 1 84 ? -5.613 -4.805 13.328 1 95.75 84 ALA A C 1
ATOM 655 O O . ALA A 1 84 ? -6.801 -4.582 13.062 1 95.75 84 ALA A O 1
ATOM 656 N N . SER A 1 85 ? -4.656 -3.945 13.031 1 96.5 85 SER A N 1
ATOM 657 C CA . SER A 1 85 ? -4.961 -2.705 12.328 1 96.5 85 SER A CA 1
ATOM 658 C C . SER A 1 85 ? -5.434 -2.982 10.906 1 96.5 85 SER A C 1
ATOM 660 O O . SER A 1 85 ? -6.262 -2.242 10.367 1 96.5 85 SER A O 1
ATOM 662 N N . PHE A 1 86 ? -4.941 -4.078 10.258 1 97.19 86 PHE A N 1
ATOM 663 C CA . PHE A 1 86 ? -5.426 -4.48 8.945 1 97.19 86 PHE A CA 1
ATOM 664 C C . PHE A 1 86 ? -6.906 -4.828 9 1 97.19 86 PHE A C 1
ATOM 666 O O . PHE A 1 86 ? -7.695 -4.344 8.18 1 97.19 86 PHE A O 1
ATOM 673 N N . GLU A 1 87 ? -7.254 -5.641 9.984 1 96.75 87 GLU A N 1
ATOM 674 C CA . GLU A 1 87 ? -8.656 -6.031 10.133 1 96.75 87 GLU A CA 1
ATOM 675 C C . GLU A 1 87 ? -9.531 -4.82 10.43 1 96.75 87 GLU A C 1
ATOM 677 O O . GLU A 1 87 ? -10.641 -4.703 9.891 1 96.75 87 GLU A O 1
ATOM 682 N N . ALA A 1 88 ? -9.023 -3.941 11.25 1 98.12 88 ALA A N 1
ATOM 683 C CA . ALA A 1 88 ? -9.75 -2.705 11.539 1 98.12 88 ALA A CA 1
ATOM 684 C C . ALA A 1 88 ? -9.914 -1.858 10.281 1 98.12 88 ALA A C 1
ATOM 686 O O . ALA A 1 88 ? -10.945 -1.215 10.086 1 98.12 88 ALA A O 1
ATOM 687 N N . ALA A 1 89 ? -8.883 -1.82 9.422 1 98.06 89 ALA A N 1
ATOM 688 C CA . ALA A 1 89 ? -8.945 -1.074 8.164 1 98.06 89 ALA A CA 1
ATOM 689 C C . ALA A 1 89 ? -10.008 -1.654 7.234 1 98.06 89 ALA A C 1
ATOM 691 O O . ALA A 1 89 ? -10.695 -0.912 6.531 1 98.06 89 ALA A O 1
ATOM 692 N N . VAL A 1 90 ? -10.102 -2.979 7.207 1 97 90 VAL A N 1
ATOM 693 C CA . VAL A 1 90 ? -11.148 -3.629 6.418 1 97 90 VAL A CA 1
ATOM 694 C C . VAL A 1 90 ? -12.523 -3.178 6.902 1 97 90 VAL A C 1
ATOM 696 O O . VAL A 1 90 ? -13.383 -2.816 6.098 1 97 90 VAL A O 1
ATOM 699 N N . ASP A 1 91 ? -12.711 -3.148 8.242 1 97.5 91 ASP A N 1
ATOM 700 C CA . ASP A 1 91 ? -13.969 -2.697 8.828 1 97.5 91 ASP A CA 1
ATOM 701 C C . ASP A 1 91 ? -14.25 -1.242 8.461 1 97.5 91 ASP A C 1
ATOM 703 O O . ASP A 1 91 ? -15.383 -0.893 8.125 1 97.5 91 ASP A O 1
ATOM 707 N N . VAL A 1 92 ? -13.273 -0.441 8.547 1 97.5 92 VAL A N 1
ATOM 708 C CA . VAL A 1 92 ? -13.398 0.971 8.203 1 97.5 92 VAL A CA 1
ATOM 709 C C . VAL A 1 92 ? -13.812 1.11 6.738 1 97.5 92 VAL A C 1
ATOM 711 O O . VAL A 1 92 ? -14.742 1.861 6.418 1 97.5 92 VAL A O 1
ATOM 714 N N . PHE A 1 93 ? -13.133 0.399 5.844 1 96.38 93 PHE A N 1
ATOM 715 C CA . PHE A 1 93 ? -13.391 0.459 4.41 1 96.38 93 PHE A CA 1
ATOM 716 C C . PHE A 1 93 ? -14.828 0.056 4.102 1 96.38 93 PHE A C 1
ATOM 718 O O . PHE A 1 93 ? -15.477 0.666 3.252 1 96.38 93 PHE A O 1
ATOM 725 N N . GLU A 1 94 ? -15.297 -0.927 4.828 1 94.25 94 GLU A N 1
ATOM 726 C CA . GLU A 1 94 ? -16.656 -1.422 4.609 1 94.25 94 GLU A CA 1
ATOM 727 C C . GLU A 1 94 ? -17.688 -0.486 5.223 1 94.25 94 GLU A C 1
ATOM 729 O O . GLU A 1 94 ? -18.766 -0.29 4.66 1 94.25 94 GLU A O 1
ATOM 734 N N . ARG A 1 95 ? -17.391 0.088 6.348 1 94.75 95 ARG A N 1
ATOM 735 C CA . ARG A 1 95 ? -18.312 0.925 7.105 1 94.75 95 ARG A CA 1
ATOM 736 C C . ARG A 1 95 ? -18.562 2.246 6.391 1 94.75 95 ARG A C 1
ATOM 738 O O . ARG A 1 95 ? -19.703 2.723 6.344 1 94.75 95 ARG A O 1
ATOM 745 N N . TYR A 1 96 ? -17.516 2.814 5.789 1 93.5 96 TYR A N 1
ATOM 746 C CA . TYR A 1 96 ? -17.625 4.137 5.188 1 93.5 96 TYR A CA 1
ATOM 747 C C . TYR A 1 96 ? -17.672 4.043 3.666 1 93.5 96 TYR A C 1
ATOM 749 O O . TYR A 1 96 ? -16.891 4.711 2.975 1 93.5 96 TYR A O 1
ATOM 757 N N . ASP A 1 97 ? -18.609 3.219 3.217 1 89.12 97 ASP A N 1
ATOM 758 C CA . ASP A 1 97 ? -18.734 2.916 1.794 1 89.12 97 ASP A CA 1
ATOM 759 C C . ASP A 1 97 ? -19.266 4.117 1.018 1 89.12 97 ASP A C 1
ATOM 761 O O . ASP A 1 97 ? -19.188 4.152 -0.212 1 89.12 97 ASP A O 1
ATOM 765 N N . ASP A 1 98 ? -19.766 5.117 1.726 1 89.88 98 ASP A N 1
ATOM 766 C CA . ASP A 1 98 ? -20.312 6.312 1.081 1 89.88 98 ASP A CA 1
ATOM 767 C C . ASP A 1 98 ? -19.25 7.402 0.971 1 89.88 98 ASP A C 1
ATOM 769 O O . ASP A 1 98 ? -19.5 8.469 0.402 1 89.88 98 ASP A O 1
ATOM 773 N N . HIS A 1 99 ? -18.125 6.98 1.516 1 88.25 99 HIS A N 1
ATOM 774 C CA . HIS A 1 99 ? -16.969 7.867 1.403 1 88.25 99 HIS A CA 1
ATOM 775 C C . HIS A 1 99 ? -16.047 7.422 0.276 1 88.25 99 HIS A C 1
ATOM 777 O O . HIS A 1 99 ? -16.141 6.293 -0.21 1 88.25 99 HIS A O 1
ATOM 783 N N . GLY A 1 100 ? -15.312 8.156 -0.511 1 90.44 100 GLY A N 1
ATOM 784 C CA . GLY A 1 100 ? -14.359 7.875 -1.574 1 90.44 100 GLY A CA 1
ATOM 785 C C . GLY A 1 100 ? -12.984 7.48 -1.06 1 90.44 100 GLY A C 1
ATOM 786 O O . GLY A 1 100 ? -11.969 7.875 -1.628 1 90.44 100 GLY A O 1
ATOM 787 N N . LEU A 1 101 ? -13.078 6.52 0.058 1 94.44 101 LEU A N 1
ATOM 788 C CA . LEU A 1 101 ? -11.812 6.176 0.693 1 94.44 101 LEU A CA 1
ATOM 789 C C . LEU A 1 101 ? -11.094 5.078 -0.08 1 94.44 101 LEU A C 1
ATOM 791 O O . LEU A 1 101 ? -11.727 4.109 -0.52 1 94.44 101 LEU A O 1
ATOM 795 N N . SER A 1 102 ? -9.812 5.242 -0.285 1 94.81 102 SER A N 1
ATOM 796 C CA . SER A 1 102 ? -8.969 4.125 -0.685 1 94.81 102 SER A CA 1
ATOM 797 C C . SER A 1 102 ? -8.656 3.213 0.499 1 94.81 102 SER A C 1
ATOM 799 O O . SER A 1 102 ? -8.961 3.551 1.645 1 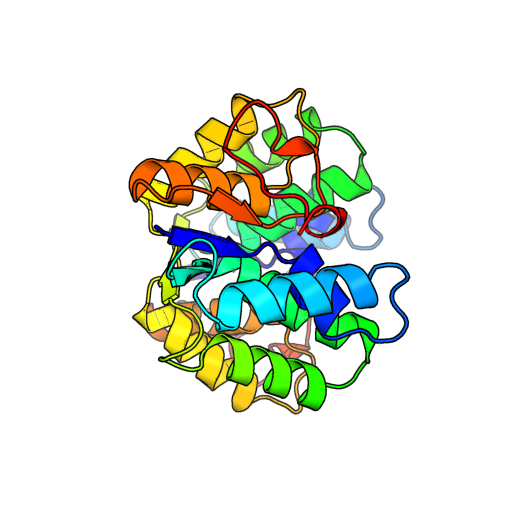94.81 102 SER A O 1
ATOM 801 N N . PHE A 1 103 ? -8.148 2.066 0.228 1 96.31 103 PHE A N 1
ATOM 802 C CA . PHE A 1 103 ? -7.797 1.198 1.347 1 96.31 103 PHE A CA 1
ATOM 803 C C . PHE A 1 103 ? -6.664 1.801 2.168 1 96.31 103 PHE A C 1
ATOM 805 O O . PHE A 1 103 ? -6.617 1.635 3.389 1 96.31 103 PHE A O 1
ATOM 812 N N . THR A 1 104 ? -5.719 2.516 1.558 1 97.62 104 THR A N 1
ATOM 813 C CA . THR A 1 104 ? -4.699 3.252 2.293 1 97.62 104 THR A CA 1
ATOM 814 C C . THR A 1 104 ? -5.336 4.254 3.252 1 97.62 104 THR A C 1
ATOM 816 O O . THR A 1 104 ? -4.906 4.383 4.398 1 97.62 104 THR A O 1
ATOM 819 N N . ASP A 1 105 ? -6.387 4.973 2.787 1 97.44 105 ASP A N 1
ATOM 820 C CA . ASP A 1 105 ? -7.113 5.875 3.678 1 97.44 105 ASP A CA 1
ATOM 821 C C . ASP A 1 105 ? -7.723 5.113 4.852 1 97.44 105 ASP A C 1
ATOM 823 O O . ASP A 1 105 ? -7.664 5.574 5.992 1 97.44 105 ASP A O 1
ATOM 827 N N . ALA A 1 106 ? -8.32 3.953 4.555 1 97.62 106 ALA A N 1
ATOM 828 C CA . ALA A 1 106 ? -8.93 3.133 5.598 1 97.62 106 ALA A CA 1
ATOM 829 C C . ALA A 1 106 ? -7.895 2.678 6.617 1 97.62 106 ALA A C 1
ATOM 831 O O . ALA A 1 106 ? -8.164 2.654 7.82 1 97.62 106 ALA A O 1
ATOM 832 N N . THR A 1 107 ? -6.68 2.299 6.137 1 98 107 THR A N 1
ATOM 833 C CA . THR A 1 107 ? -5.605 1.919 7.047 1 98 107 THR A CA 1
ATOM 834 C C . THR A 1 107 ? -5.184 3.105 7.91 1 98 107 THR A C 1
ATOM 836 O O . THR A 1 107 ? -4.887 2.943 9.094 1 98 107 THR A O 1
ATOM 839 N N . THR A 1 108 ? -5.125 4.273 7.293 1 98.56 108 THR A N 1
ATOM 840 C CA . THR A 1 108 ? -4.789 5.488 8.031 1 98.56 108 THR A CA 1
ATOM 841 C C . THR A 1 108 ? -5.805 5.75 9.133 1 98.56 108 THR A C 1
ATOM 843 O O . THR A 1 108 ? -5.43 6 10.281 1 98.56 108 THR A O 1
ATOM 846 N N . ILE A 1 109 ? -7.078 5.621 8.812 1 98.5 109 ILE A N 1
ATOM 847 C CA . ILE A 1 109 ? -8.141 5.855 9.781 1 98.5 109 ILE A CA 1
ATOM 848 C C . ILE A 1 109 ? -8.047 4.836 10.914 1 98.5 109 ILE A C 1
ATOM 850 O O . ILE A 1 109 ? -8.141 5.191 12.086 1 98.5 109 ILE A O 1
ATOM 854 N N . ALA A 1 110 ? -7.852 3.562 10.586 1 98.25 110 ALA A N 1
ATOM 855 C CA . ALA A 1 110 ? -7.723 2.506 11.586 1 98.25 110 ALA A CA 1
ATOM 856 C C . ALA A 1 110 ? -6.578 2.799 12.555 1 98.25 110 ALA A C 1
ATOM 858 O O . ALA A 1 110 ? -6.73 2.654 13.766 1 98.25 110 ALA A O 1
ATOM 859 N N . LEU A 1 111 ? -5.457 3.223 12.039 1 97.94 111 LEU A N 1
ATOM 860 C CA . LEU A 1 111 ? -4.281 3.49 12.859 1 97.94 111 LEU A CA 1
ATOM 861 C C . LEU A 1 111 ? -4.48 4.746 13.703 1 97.94 111 LEU A C 1
ATOM 863 O O . LEU A 1 111 ? -4.051 4.801 14.859 1 97.94 111 LEU A O 1
ATOM 867 N N . VAL A 1 112 ? -5.062 5.781 13.094 1 97.94 112 VAL A N 1
ATOM 868 C CA . VAL A 1 112 ? -5.379 7.02 13.797 1 97.94 112 VAL A CA 1
ATOM 869 C C . VAL A 1 112 ? -6.262 6.715 15.008 1 97.94 112 VAL A C 1
ATOM 871 O O . VAL A 1 112 ? -6.016 7.215 16.109 1 97.94 112 VAL A O 1
ATOM 874 N N . GLU A 1 113 ? -7.234 5.871 14.82 1 97.31 113 GLU A N 1
ATOM 875 C CA . GLU A 1 113 ? -8.141 5.488 15.906 1 97.31 113 GLU A CA 1
ATOM 876 C C . GLU A 1 113 ? -7.426 4.621 16.938 1 97.31 113 GLU A C 1
ATOM 878 O O . GLU A 1 113 ? -7.551 4.855 18.141 1 97.31 113 GLU A O 1
ATOM 883 N N . GLU A 1 114 ? -6.711 3.666 16.5 1 97.06 114 GLU A N 1
ATOM 884 C CA . GLU A 1 114 ? -6.035 2.713 17.375 1 97.06 114 GLU A CA 1
ATOM 885 C C . GLU A 1 114 ? -4.992 3.404 18.25 1 97.06 114 GLU A C 1
ATOM 887 O O . GLU A 1 114 ? -4.812 3.047 19.422 1 97.06 114 GLU A O 1
ATOM 892 N N . ARG A 1 115 ? -4.32 4.355 17.703 1 96.38 115 ARG A N 1
ATOM 893 C CA . ARG A 1 115 ? -3.178 4.961 18.375 1 96.38 115 ARG A CA 1
ATOM 894 C C . ARG A 1 115 ? -3.551 6.309 18.984 1 96.38 115 ARG A C 1
ATOM 896 O O . ARG A 1 115 ? -2.689 7.027 19.5 1 96.38 115 ARG A O 1
ATOM 903 N N . ASP A 1 116 ? -4.766 6.68 18.922 1 96.75 116 ASP A N 1
ATOM 904 C CA . ASP A 1 116 ? -5.289 7.934 19.453 1 96.75 116 ASP A CA 1
ATOM 905 C C . ASP A 1 116 ? -4.539 9.133 18.875 1 96.75 116 ASP A C 1
ATOM 907 O O . ASP A 1 116 ? -4.082 10.008 19.625 1 96.75 116 ASP A O 1
ATOM 911 N N . ILE A 1 117 ? -4.27 9.086 17.609 1 97.81 117 ILE A N 1
ATOM 912 C CA . ILE A 1 117 ? -3.66 10.203 16.906 1 97.81 117 ILE A CA 1
ATOM 913 C C . ILE A 1 117 ? -4.695 11.305 16.688 1 97.81 117 ILE A C 1
ATOM 915 O O . ILE A 1 117 ? -5.852 11.023 16.359 1 97.81 117 ILE A O 1
ATOM 919 N N . ASP A 1 118 ? -4.324 12.531 16.75 1 97.94 118 ASP A N 1
ATOM 920 C CA . ASP A 1 118 ? -5.254 13.656 16.844 1 97.94 118 ASP A CA 1
ATOM 921 C C . ASP A 1 118 ? -5.793 14.047 15.477 1 97.94 118 ASP A C 1
ATOM 923 O O . ASP A 1 118 ? -6.977 14.352 15.328 1 97.94 118 ASP A O 1
ATOM 927 N N . HIS A 1 119 ? -4.898 14.062 14.461 1 97.88 119 HIS A N 1
ATOM 928 C CA . HIS A 1 119 ? -5.277 14.68 13.195 1 97.88 119 HIS A CA 1
ATOM 929 C C . HIS A 1 119 ? -4.746 13.875 12.008 1 97.88 119 HIS A C 1
ATOM 931 O O . HIS A 1 119 ? -3.826 13.062 12.172 1 97.88 119 HIS A O 1
ATOM 937 N N . VAL A 1 120 ? -5.344 14.055 10.859 1 98.56 120 VAL A N 1
ATOM 938 C CA . VAL A 1 120 ? -4.793 13.695 9.562 1 98.56 120 VAL A CA 1
ATOM 939 C C . VAL A 1 120 ? -4.602 14.953 8.711 1 98.56 120 VAL A C 1
ATOM 941 O O . VAL A 1 120 ? -5.531 15.75 8.555 1 98.56 120 VAL A O 1
ATOM 944 N N . LEU A 1 121 ? -3.406 15.188 8.266 1 98.69 121 LEU A N 1
ATOM 945 C CA . LEU A 1 121 ? -3.143 16.266 7.32 1 98.69 121 LEU A CA 1
ATOM 946 C C . LEU A 1 121 ? -3.357 15.797 5.887 1 98.69 121 LEU A C 1
ATOM 948 O O . LEU A 1 121 ? -2.578 14.992 5.367 1 98.69 121 LEU A O 1
ATOM 952 N N . SER A 1 122 ? -4.41 16.281 5.254 1 98.69 122 SER A N 1
ATOM 953 C CA . SER A 1 122 ? -4.77 15.758 3.936 1 98.69 122 SER A CA 1
ATOM 954 C C . SER A 1 122 ? -5.586 16.781 3.146 1 98.69 122 SER A C 1
ATOM 956 O O . SER A 1 122 ? -6.379 17.531 3.721 1 98.69 122 SER A O 1
ATOM 958 N N . PHE A 1 123 ? -5.418 16.781 1.796 1 98.25 123 PHE A N 1
ATOM 959 C CA . PHE A 1 123 ? -6.238 17.562 0.89 1 98.25 123 PHE A CA 1
ATOM 960 C C . PHE A 1 123 ? -7.594 16.906 0.667 1 98.25 123 PHE A C 1
ATOM 962 O O . PHE A 1 123 ? -8.516 17.516 0.13 1 98.25 123 PHE A O 1
ATOM 969 N N . ASP A 1 124 ? -7.688 15.617 1.025 1 97.12 124 ASP A N 1
ATOM 970 C CA . ASP A 1 124 ? -8.852 14.805 0.688 1 97.12 124 ASP A CA 1
ATOM 971 C C . ASP A 1 124 ? -9.969 14.992 1.713 1 97.12 124 ASP A C 1
ATOM 973 O O . ASP A 1 124 ? -9.852 14.539 2.854 1 97.12 124 ASP A O 1
ATOM 977 N N . ASP A 1 125 ? -11.07 15.508 1.283 1 97.56 125 ASP A N 1
ATOM 978 C CA . ASP A 1 125 ? -12.156 15.797 2.219 1 97.56 125 ASP A CA 1
ATOM 979 C C . ASP A 1 125 ? -12.984 14.555 2.498 1 97.56 125 ASP A C 1
ATOM 981 O O . ASP A 1 125 ? -13.922 14.586 3.305 1 97.56 125 ASP A O 1
ATOM 985 N N . ASP A 1 126 ? -12.617 13.391 1.936 1 96.38 126 ASP A N 1
ATOM 986 C CA . ASP A 1 126 ? -13.289 12.133 2.248 1 96.38 126 ASP A CA 1
ATOM 987 C C . ASP A 1 126 ? -13.047 11.727 3.699 1 96.38 126 ASP A C 1
ATOM 989 O O . ASP A 1 126 ? -13.789 10.914 4.254 1 96.38 126 ASP A O 1
ATOM 993 N N . PHE A 1 127 ? -12.039 12.305 4.34 1 98.25 127 PHE A N 1
ATOM 994 C CA . PHE A 1 127 ? -11.742 12.023 5.738 1 98.25 127 PHE A CA 1
ATOM 995 C C . PHE A 1 127 ? -12.727 12.742 6.656 1 98.25 127 PHE A C 1
ATOM 997 O O . PHE A 1 127 ? -12.828 12.414 7.84 1 98.25 127 PHE A O 1
ATOM 1004 N N . ASP A 1 128 ? -13.422 13.781 6.098 1 98.06 128 ASP A N 1
ATOM 1005 C CA . ASP A 1 128 ? -14.281 14.617 6.93 1 98.06 128 ASP A CA 1
ATOM 1006 C C . ASP A 1 128 ? -15.414 13.805 7.543 1 98.06 128 ASP A C 1
ATOM 1008 O O . ASP A 1 128 ? -16.031 12.992 6.863 1 98.06 128 ASP A O 1
ATOM 1012 N N . GLY A 1 129 ? -15.688 14.047 8.891 1 97.06 129 GLY A N 1
ATOM 1013 C CA . GLY A 1 129 ? -16.734 13.328 9.586 1 97.06 129 GLY A CA 1
ATOM 1014 C C . GLY A 1 129 ? -16.281 11.992 10.141 1 97.06 129 GLY A C 1
ATOM 1015 O O . GLY A 1 129 ? -17.031 11.344 10.883 1 97.06 129 GLY A O 1
ATOM 1016 N N . ILE A 1 130 ? -15.102 11.57 9.859 1 97.62 130 ILE A N 1
ATOM 1017 C CA . ILE A 1 130 ? -14.578 10.289 10.32 1 97.62 130 ILE A CA 1
ATOM 1018 C C . ILE A 1 130 ? -13.414 10.523 11.281 1 97.62 130 ILE A C 1
ATOM 1020 O O . ILE A 1 130 ? -13.391 9.969 12.383 1 97.62 130 ILE A O 1
ATOM 1024 N N . VAL A 1 131 ? -12.477 11.352 10.875 1 98.19 131 VAL A N 1
ATOM 1025 C CA . VAL A 1 131 ? -11.336 11.766 11.688 1 98.19 131 VAL A CA 1
ATOM 1026 C C . VAL A 1 131 ? -11.172 13.281 11.609 1 98.19 131 VAL A C 1
ATOM 1028 O O . VAL A 1 131 ? -11.773 13.93 10.75 1 98.19 131 VAL A O 1
ATOM 1031 N N . ASP A 1 132 ? -10.398 13.828 12.5 1 98.12 132 ASP A N 1
ATOM 1032 C CA . ASP A 1 132 ? -10.102 15.25 12.445 1 98.12 132 ASP A CA 1
ATOM 1033 C C . ASP A 1 132 ? -9.07 15.555 11.359 1 98.12 132 ASP A C 1
ATOM 1035 O O . ASP A 1 132 ? -7.891 15.227 11.508 1 98.12 132 ASP A O 1
ATOM 1039 N N . ARG A 1 133 ? -9.516 16.141 10.305 1 98.44 133 ARG A N 1
ATOM 1040 C CA . ARG A 1 133 ? -8.672 16.453 9.164 1 98.44 133 ARG A CA 1
ATOM 1041 C C . ARG A 1 133 ? -8.203 17.906 9.203 1 98.44 133 ARG A C 1
ATOM 1043 O O . ARG A 1 133 ? -9 18.812 9.461 1 98.44 133 ARG A O 1
ATOM 1050 N N . ILE A 1 134 ? -6.949 18.109 9.008 1 98.12 134 ILE A N 1
ATOM 1051 C CA . ILE A 1 134 ? -6.391 19.422 8.758 1 98.12 134 ILE A CA 1
ATOM 1052 C C . ILE A 1 134 ? -6.188 19.625 7.254 1 98.12 134 ILE A C 1
ATOM 1054 O O . ILE A 1 134 ? -5.488 18.844 6.609 1 98.12 134 ILE A O 1
ATOM 1058 N N . ASP A 1 135 ? -6.797 20.609 6.719 1 98.31 135 ASP A N 1
ATOM 1059 C CA . ASP A 1 135 ? -6.617 20.969 5.312 1 98.31 135 ASP A CA 1
ATOM 1060 C C . ASP A 1 135 ? -5.359 21.812 5.113 1 98.31 135 ASP A C 1
ATOM 1062 O O . ASP A 1 135 ? -5.27 22.938 5.609 1 98.31 135 ASP A O 1
ATOM 1066 N N . PRO A 1 136 ? -4.414 21.281 4.355 1 98.19 136 PRO A N 1
ATOM 1067 C CA . PRO A 1 136 ? -3.176 22.031 4.168 1 98.19 136 PRO A CA 1
ATOM 1068 C C . PRO A 1 136 ? -3.422 23.453 3.639 1 98.19 136 PRO A C 1
ATOM 1070 O O . PRO A 1 136 ? -2.613 24.344 3.873 1 98.19 136 PRO A O 1
ATOM 1073 N N . ARG A 1 137 ? -4.492 23.656 2.896 1 97.38 137 ARG A N 1
ATOM 1074 C CA . ARG A 1 137 ? -4.801 24.953 2.318 1 97.38 137 ARG A CA 1
ATOM 1075 C C . ARG A 1 137 ? -5.18 25.953 3.402 1 97.38 137 ARG A C 1
ATOM 1077 O O . ARG A 1 137 ? -5.199 27.172 3.158 1 97.38 137 ARG A O 1
ATOM 1084 N N . GLU A 1 138 ? -5.461 25.469 4.598 1 95.88 138 GLU A N 1
ATOM 1085 C CA . GLU A 1 138 ? -5.934 26.312 5.688 1 95.88 138 GLU A CA 1
ATOM 1086 C C . GLU A 1 138 ? -4.836 26.547 6.73 1 95.88 138 GLU A C 1
ATOM 1088 O O . GLU A 1 138 ? -5.098 27.078 7.805 1 95.88 138 GLU A O 1
ATOM 1093 N N . VAL A 1 139 ? -3.676 26.047 6.602 1 94.88 139 VAL A N 1
ATOM 1094 C CA . VAL A 1 139 ? -2.549 26.203 7.512 1 94.88 139 VAL A CA 1
ATOM 1095 C C . VAL A 1 139 ? -1.818 27.516 7.211 1 94.88 139 VAL A C 1
ATOM 1097 O O . VAL A 1 139 ? -1.539 27.812 6.051 1 94.88 139 VAL A O 1
ATOM 1100 N N . MET B 1 1 ? 4.605 -26.703 -0.537 1 91.06 1 MET B N 1
ATOM 1101 C CA . MET B 1 1 ? 4.961 -25.594 -1.425 1 91.06 1 MET B CA 1
ATOM 1102 C C . MET B 1 1 ? 4.086 -24.375 -1.157 1 91.06 1 MET B C 1
ATOM 1104 O O . MET B 1 1 ? 2.969 -24.516 -0.653 1 91.06 1 MET B O 1
ATOM 1108 N N . SER B 1 2 ? 4.672 -23.125 -1.34 1 95.88 2 SER B N 1
ATOM 1109 C CA . SER B 1 2 ? 3.938 -21.891 -1.062 1 95.88 2 SER B CA 1
ATOM 1110 C C . SER B 1 2 ? 4.234 -20.812 -2.105 1 95.88 2 SER B C 1
ATOM 1112 O O . SER B 1 2 ? 5.281 -20.859 -2.758 1 95.88 2 SER B O 1
ATOM 1114 N N . LEU B 1 3 ? 3.297 -19.938 -2.375 1 97.56 3 LEU B N 1
ATOM 1115 C CA . LEU B 1 3 ? 3.531 -18.844 -3.324 1 97.56 3 LEU B CA 1
ATOM 1116 C C . LEU B 1 3 ? 2.766 -17.594 -2.918 1 97.56 3 LEU B C 1
ATOM 1118 O O . LEU B 1 3 ? 1.741 -17.672 -2.238 1 97.56 3 LEU B O 1
ATOM 1122 N N . VAL B 1 4 ? 3.283 -16.438 -3.26 1 98.44 4 VAL B N 1
ATOM 1123 C CA . VAL B 1 4 ? 2.58 -15.164 -3.18 1 98.44 4 VAL B CA 1
ATOM 1124 C C . VAL B 1 4 ? 2.018 -14.797 -4.551 1 98.44 4 VAL B C 1
ATOM 1126 O O . VAL B 1 4 ? 2.711 -14.906 -5.562 1 98.44 4 VAL B O 1
ATOM 1129 N N . VAL B 1 5 ? 0.753 -14.445 -4.594 1 98.44 5 VAL B N 1
ATOM 1130 C CA . VAL B 1 5 ? 0.128 -14.016 -5.84 1 98.44 5 VAL B CA 1
ATOM 1131 C C . VAL B 1 5 ? 0.193 -12.5 -5.961 1 98.44 5 VAL B C 1
ATOM 1133 O O . VAL B 1 5 ? -0.27 -11.781 -5.074 1 98.44 5 VAL B O 1
ATOM 1136 N N . ASP B 1 6 ? 0.75 -12.07 -7.031 1 98.38 6 ASP B N 1
ATOM 1137 C CA . ASP B 1 6 ? 0.97 -10.648 -7.293 1 98.38 6 ASP B CA 1
ATOM 1138 C C . ASP B 1 6 ? -0.331 -9.961 -7.691 1 98.38 6 ASP B C 1
ATOM 1140 O O . ASP B 1 6 ? -1.263 -10.602 -8.172 1 98.38 6 ASP B O 1
ATOM 1144 N N . THR B 1 7 ? -0.354 -8.633 -7.5 1 97.94 7 THR B N 1
ATOM 1145 C CA . THR B 1 7 ? -1.53 -7.816 -7.781 1 97.94 7 THR B CA 1
ATOM 1146 C C . THR B 1 7 ? -1.965 -7.977 -9.234 1 97.94 7 THR B C 1
ATOM 1148 O O . THR B 1 7 ? -3.156 -8.109 -9.523 1 97.94 7 THR B O 1
ATOM 1151 N N . GLY B 1 8 ? -0.969 -8.008 -10.18 1 96.88 8 GLY B N 1
ATOM 1152 C CA . GLY B 1 8 ? -1.298 -8.078 -11.594 1 96.88 8 GLY B CA 1
ATOM 1153 C C . GLY B 1 8 ? -2.109 -9.312 -11.953 1 96.88 8 GLY B C 1
ATOM 1154 O O . GLY B 1 8 ? -2.992 -9.25 -12.812 1 96.88 8 GLY B O 1
ATOM 1155 N N . VAL B 1 9 ? -1.813 -10.391 -11.312 1 98 9 VAL B N 1
ATOM 1156 C CA . VAL B 1 9 ? -2.521 -11.641 -11.578 1 98 9 VAL B CA 1
ATOM 1157 C C . VAL B 1 9 ? -3.939 -11.555 -11.023 1 98 9 VAL B C 1
ATOM 1159 O O . VAL B 1 9 ? -4.906 -11.914 -11.703 1 98 9 VAL B O 1
ATOM 1162 N N . LEU B 1 10 ? -4.102 -11.062 -9.781 1 97.12 10 LEU B N 1
ATOM 1163 C CA . LEU B 1 10 ? -5.402 -10.914 -9.133 1 97.12 10 LEU B CA 1
ATOM 1164 C C . LEU B 1 10 ? -6.297 -9.969 -9.93 1 97.12 10 LEU B C 1
ATOM 1166 O O . LEU B 1 10 ? -7.477 -10.258 -10.148 1 97.12 10 LEU B O 1
ATOM 1170 N N . TYR B 1 11 ? -5.648 -8.883 -10.336 1 94.38 11 TYR B N 1
ATOM 1171 C CA . TYR B 1 11 ? -6.383 -7.875 -11.094 1 94.38 11 TYR B CA 1
ATOM 1172 C C . TYR B 1 11 ? -6.832 -8.43 -12.438 1 94.38 11 TYR B C 1
ATOM 1174 O O . TYR B 1 11 ? -7.992 -8.258 -12.828 1 94.38 11 TYR B O 1
ATOM 1182 N N . ALA B 1 12 ? -5.945 -9.109 -13.148 1 94.12 12 ALA B N 1
ATOM 1183 C CA . ALA B 1 12 ? -6.258 -9.672 -14.461 1 94.12 12 ALA B CA 1
ATOM 1184 C C . ALA B 1 12 ? -7.32 -10.766 -14.344 1 94.12 12 ALA B C 1
ATOM 1186 O O . ALA B 1 12 ? -8.164 -10.906 -15.234 1 94.12 12 ALA B O 1
ATOM 1187 N N . GLN B 1 13 ? -7.25 -11.555 -13.312 1 93.38 13 GLN B N 1
ATOM 1188 C CA . GLN B 1 13 ? -8.234 -12.602 -13.094 1 93.38 13 GLN B CA 1
ATOM 1189 C C . GLN B 1 13 ? -9.641 -12.023 -12.945 1 93.38 13 GLN B C 1
ATOM 1191 O O . GLN B 1 13 ? -10.609 -12.586 -13.461 1 93.38 13 GLN B O 1
ATOM 1196 N N . HIS B 1 14 ? -9.734 -10.844 -12.289 1 88.75 14 HIS B N 1
ATOM 1197 C CA . HIS B 1 14 ? -11.023 -10.227 -12 1 88.75 14 HIS B CA 1
ATOM 1198 C C . HIS B 1 14 ? -11.508 -9.391 -13.18 1 88.75 14 HIS B C 1
ATOM 1200 O O . HIS B 1 14 ? -12.719 -9.188 -13.352 1 88.75 14 HIS B O 1
ATOM 1206 N N . ASP B 1 15 ? -10.57 -8.844 -13.914 1 88.81 15 ASP B N 1
ATOM 1207 C CA . ASP B 1 15 ? -10.914 -7.992 -15.055 1 88.81 15 ASP B CA 1
ATOM 1208 C C . ASP B 1 15 ? -11.031 -8.812 -16.328 1 88.81 15 ASP B C 1
ATOM 1210 O O . ASP B 1 15 ? -10.039 -9.008 -17.047 1 88.81 15 ASP B O 1
ATOM 1214 N N . SER B 1 16 ? -12.211 -9.094 -16.75 1 86.56 16 SER B N 1
ATOM 1215 C CA . SER B 1 16 ? -12.445 -9.945 -17.906 1 86.56 16 SER B CA 1
ATOM 1216 C C . SER B 1 16 ? -12.008 -9.266 -19.203 1 86.56 16 SER B C 1
ATOM 1218 O O . SER B 1 16 ? -11.852 -9.922 -20.234 1 86.56 16 SER B O 1
ATOM 1220 N N . ASP B 1 17 ? -11.844 -7.988 -19.156 1 85.44 17 ASP B N 1
ATOM 1221 C CA . ASP B 1 17 ? -11.461 -7.254 -20.344 1 85.44 17 ASP B CA 1
ATOM 1222 C C . ASP B 1 17 ? -9.938 -7.156 -20.469 1 85.44 17 ASP B C 1
ATOM 1224 O O . ASP B 1 17 ? -9.414 -6.684 -21.484 1 85.44 17 ASP B O 1
ATOM 1228 N N . ALA B 1 18 ? -9.312 -7.656 -19.453 1 86.56 18 ALA B N 1
ATOM 1229 C CA . ALA B 1 18 ? -7.852 -7.621 -19.5 1 86.56 18 ALA B CA 1
ATOM 1230 C C . ALA B 1 18 ? -7.305 -8.602 -20.531 1 86.56 18 ALA B C 1
ATOM 1232 O O . ALA B 1 18 ? -7.809 -9.719 -20.672 1 86.56 18 ALA B O 1
ATOM 1233 N N . SER B 1 19 ? -6.312 -8.195 -21.344 1 90.19 19 SER B N 1
ATOM 1234 C CA . SER B 1 19 ? -5.684 -9.055 -22.344 1 90.19 19 SER B CA 1
ATOM 1235 C C . SER B 1 19 ? -5.109 -10.312 -21.703 1 90.19 19 SER B C 1
ATOM 1237 O O . SER B 1 19 ? -4.992 -11.352 -22.359 1 90.19 19 SER B O 1
ATOM 1239 N N . ARG B 1 20 ? -4.828 -10.266 -20.422 1 93.44 20 ARG B N 1
ATOM 1240 C CA . ARG B 1 20 ? -4.18 -11.367 -19.719 1 93.44 20 ARG B CA 1
ATOM 1241 C C . ARG B 1 20 ? -5.184 -12.164 -18.906 1 93.44 20 ARG B C 1
ATOM 1243 O O . ARG B 1 20 ? -4.801 -13.008 -18.078 1 93.44 20 ARG B O 1
ATOM 1250 N N . HIS B 1 21 ? -6.414 -11.914 -19.062 1 95.5 21 HIS B N 1
ATOM 1251 C CA . HIS B 1 21 ? -7.453 -12.508 -18.234 1 95.5 21 HIS B CA 1
ATOM 1252 C C . HIS B 1 21 ? -7.406 -14.031 -18.312 1 95.5 21 HIS B C 1
ATOM 1254 O O . HIS B 1 21 ? -7.398 -14.703 -17.266 1 95.5 21 HIS B O 1
ATOM 1260 N N . GLU B 1 22 ? -7.328 -14.562 -19.453 1 96.38 22 GLU B N 1
ATOM 1261 C CA . GLU B 1 22 ? -7.367 -16.016 -19.625 1 96.38 22 GLU B CA 1
ATOM 1262 C C . GLU B 1 22 ? -6.176 -16.688 -18.953 1 96.38 22 GLU B C 1
ATOM 1264 O O . GLU B 1 22 ? -6.332 -17.703 -18.266 1 96.38 22 GLU B O 1
ATOM 1269 N N . SER B 1 23 ? -4.977 -16.125 -19.094 1 97.25 23 SER B N 1
ATOM 1270 C CA . SER B 1 23 ? -3.783 -16.672 -18.438 1 97.25 23 SER B CA 1
ATOM 1271 C C . SER B 1 23 ? -3.895 -16.594 -16.922 1 97.25 23 SER B C 1
ATOM 1273 O O . SER B 1 23 ? -3.523 -17.531 -16.219 1 97.25 23 SER B O 1
ATOM 1275 N N . ALA B 1 24 ? -4.344 -15.484 -16.422 1 97.88 24 ALA B N 1
ATOM 1276 C CA . ALA B 1 24 ? -4.52 -15.312 -14.977 1 97.88 24 ALA B CA 1
ATOM 1277 C C . ALA B 1 24 ? -5.531 -16.312 -14.422 1 97.88 24 ALA B C 1
ATOM 1279 O O . ALA B 1 24 ? -5.309 -16.906 -13.367 1 97.88 24 ALA B O 1
ATOM 1280 N N . GLN B 1 25 ? -6.629 -16.469 -15.156 1 96.81 25 GLN B N 1
ATOM 1281 C CA . GLN B 1 25 ? -7.676 -17.391 -14.734 1 96.81 25 GLN B CA 1
ATOM 1282 C C . GLN B 1 25 ? -7.148 -18.828 -14.664 1 96.81 25 GLN B C 1
ATOM 1284 O O . GLN B 1 25 ? -7.363 -19.516 -13.672 1 96.81 25 GLN B O 1
ATOM 1289 N N . THR B 1 26 ? -6.52 -19.25 -15.695 1 97.44 26 THR B N 1
ATOM 1290 C CA . THR B 1 26 ? -5.957 -20.594 -15.758 1 97.44 26 THR B CA 1
ATOM 1291 C C . THR B 1 26 ? -4.961 -20.812 -14.617 1 97.44 26 THR B C 1
ATOM 1293 O O . THR B 1 26 ? -5 -21.859 -13.953 1 97.44 26 THR B O 1
ATOM 1296 N N . ALA B 1 27 ? -4.086 -19.844 -14.414 1 97.69 27 ALA B N 1
ATOM 1297 C CA . ALA B 1 27 ? -3.08 -19.938 -13.359 1 97.69 27 ALA B CA 1
ATOM 1298 C C . ALA B 1 27 ? -3.736 -20.016 -11.984 1 97.69 27 ALA B C 1
ATOM 1300 O O . ALA B 1 27 ? -3.346 -20.844 -11.148 1 97.69 27 ALA B O 1
ATOM 1301 N N . MET B 1 28 ? -4.73 -19.219 -11.758 1 96.06 28 MET B N 1
ATOM 1302 C CA . MET B 1 28 ? -5.391 -19.188 -10.461 1 96.06 28 MET B CA 1
ATOM 1303 C C . MET B 1 28 ? -6.191 -20.453 -10.219 1 96.06 28 MET B C 1
ATOM 1305 O O . MET B 1 28 ? -6.305 -20.922 -9.078 1 96.06 28 MET B O 1
ATOM 1309 N N . GLU B 1 29 ? -6.727 -21.016 -11.273 1 96 29 GLU B N 1
ATOM 1310 C CA . GLU B 1 29 ? -7.387 -22.312 -11.156 1 96 29 GLU B CA 1
ATOM 1311 C C . GLU B 1 29 ? -6.398 -23.406 -10.742 1 96 29 GLU B C 1
ATOM 1313 O O . GLU B 1 29 ? -6.711 -24.25 -9.914 1 96 29 GLU B O 1
ATOM 1318 N N . ALA B 1 30 ? -5.266 -23.375 -11.391 1 96.56 30 ALA B N 1
ATOM 1319 C CA . ALA B 1 30 ? -4.223 -24.328 -11.023 1 96.56 30 ALA B CA 1
ATOM 1320 C C . ALA B 1 30 ? -3.828 -24.172 -9.555 1 96.56 30 ALA B C 1
ATOM 1322 O O . ALA B 1 30 ? -3.67 -25.156 -8.836 1 96.56 30 ALA B O 1
ATOM 1323 N N . VAL B 1 31 ? -3.658 -22.938 -9.102 1 95.12 31 VAL B N 1
ATOM 1324 C CA . VAL B 1 31 ? -3.318 -22.625 -7.715 1 95.12 31 VAL B CA 1
ATOM 1325 C C . VAL B 1 31 ? -4.414 -23.156 -6.785 1 95.12 31 VAL B C 1
ATOM 1327 O O . VAL B 1 31 ? -4.121 -23.766 -5.754 1 95.12 31 VAL B O 1
ATOM 1330 N N . ALA B 1 32 ? -5.625 -22.922 -7.145 1 92.06 32 ALA B N 1
ATOM 1331 C CA . ALA B 1 32 ? -6.766 -23.344 -6.34 1 92.06 32 ALA B CA 1
ATOM 1332 C C . ALA B 1 32 ? -6.812 -24.859 -6.207 1 92.06 32 ALA B C 1
ATOM 1334 O O . ALA B 1 32 ? -7.27 -25.391 -5.191 1 92.06 32 ALA B O 1
ATOM 1335 N N . ARG B 1 33 ? -6.328 -25.516 -7.215 1 93.44 33 ARG B N 1
ATOM 1336 C CA . ARG B 1 33 ? -6.316 -26.984 -7.211 1 93.44 33 ARG B CA 1
ATOM 1337 C C . ARG B 1 33 ? -5.109 -27.516 -6.449 1 93.44 33 ARG B C 1
ATOM 1339 O O . ARG B 1 33 ? -4.934 -28.719 -6.328 1 93.44 33 ARG B O 1
ATOM 1346 N N . GLY B 1 34 ? -4.312 -26.594 -5.961 1 91.31 34 GLY B N 1
ATOM 1347 C CA . GLY B 1 34 ? -3.221 -27 -5.086 1 91.31 34 GLY B CA 1
ATOM 1348 C C . GLY B 1 34 ? -1.872 -27.016 -5.781 1 91.31 34 GLY B C 1
ATOM 1349 O O . GLY B 1 34 ? -0.853 -27.328 -5.168 1 91.31 34 GLY B O 1
ATOM 1350 N N . ALA B 1 35 ? -2.023 -26.562 -7.004 1 90.75 35 ALA B N 1
ATOM 1351 C CA . ALA B 1 35 ? -0.739 -26.453 -7.691 1 90.75 35 ALA B CA 1
ATOM 1352 C C . ALA B 1 35 ? 0.152 -25.406 -7.027 1 90.75 35 ALA B C 1
ATOM 1354 O O . ALA B 1 35 ? -0.332 -24.375 -6.57 1 90.75 35 ALA B O 1
ATOM 1355 N N . TYR B 1 36 ? 1.434 -25.641 -6.727 1 92.06 36 TYR B N 1
ATOM 1356 C CA . TYR B 1 36 ? 2.486 -24.734 -6.262 1 92.06 36 TYR B CA 1
ATOM 1357 C C . TYR B 1 36 ? 2.344 -24.453 -4.773 1 92.06 36 TYR B C 1
ATOM 1359 O O . TYR B 1 36 ? 2.98 -23.547 -4.246 1 92.06 36 TYR B O 1
ATOM 1367 N N . GLY B 1 37 ? 1.368 -25.078 -4.176 1 91.25 37 GLY B N 1
ATOM 1368 C CA . GLY B 1 37 ? 1.253 -24.969 -2.73 1 91.25 37 GLY B CA 1
ATOM 1369 C C . GLY B 1 37 ? 0.243 -23.922 -2.293 1 91.25 37 GLY B C 1
ATOM 1370 O O . GLY B 1 37 ? -0.643 -23.547 -3.062 1 91.25 37 GLY B O 1
ATOM 1371 N N . ARG B 1 38 ? 0.268 -23.484 -1.04 1 92.62 38 ARG B N 1
ATOM 1372 C CA . ARG B 1 38 ? -0.703 -22.578 -0.438 1 92.62 38 ARG B CA 1
ATOM 1373 C C . ARG B 1 38 ? -0.478 -21.156 -0.908 1 92.62 38 ARG B C 1
ATOM 1375 O O . ARG B 1 38 ? 0.617 -20.609 -0.753 1 92.62 38 ARG B O 1
ATOM 1382 N N . PRO B 1 39 ? -1.491 -20.547 -1.521 1 97 39 PRO B N 1
ATOM 1383 C CA . PRO B 1 39 ? -1.343 -19.172 -1.981 1 97 39 PRO B CA 1
ATOM 1384 C C . PRO B 1 39 ? -1.418 -18.156 -0.841 1 97 39 PRO B C 1
ATOM 1386 O O . PRO B 1 39 ? -2.189 -18.344 0.104 1 97 39 PRO B O 1
ATOM 1389 N N . SER B 1 4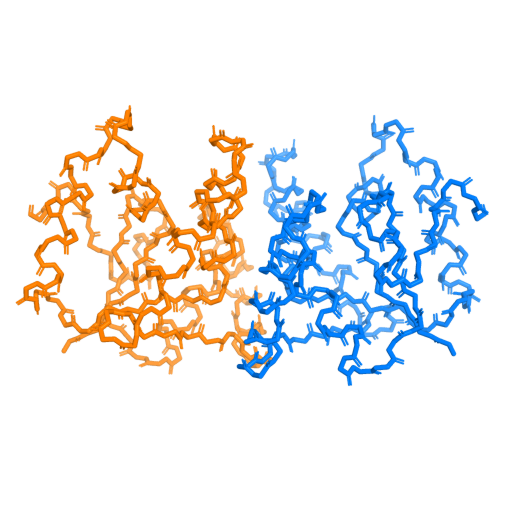0 ? -0.622 -17.141 -0.946 1 97.62 40 SER B N 1
ATOM 1390 C CA . SER B 1 40 ? -0.624 -16.016 -0.013 1 97.62 40 SER B CA 1
ATOM 1391 C C . SER B 1 40 ? -0.716 -14.688 -0.751 1 97.62 40 SER B C 1
ATOM 1393 O O . SER B 1 40 ? -0.407 -14.602 -1.942 1 97.62 40 SER B O 1
ATOM 1395 N N . ILE B 1 41 ? -1.194 -13.734 -0.081 1 98.06 41 ILE B N 1
ATOM 1396 C CA . ILE B 1 41 ? -1.095 -12.336 -0.489 1 98.06 41 ILE B CA 1
ATOM 1397 C C . ILE B 1 41 ? -0.58 -11.492 0.675 1 98.06 41 ILE B C 1
ATOM 1399 O O . ILE B 1 41 ? -0.613 -11.93 1.828 1 98.06 41 ILE B O 1
ATOM 1403 N N . THR B 1 42 ? -0.031 -10.352 0.368 1 98.12 42 THR B N 1
ATOM 1404 C CA . THR B 1 42 ? 0.413 -9.438 1.412 1 98.12 42 THR B CA 1
ATOM 1405 C C . THR B 1 42 ? -0.598 -8.312 1.609 1 98.12 42 THR B C 1
ATOM 1407 O O . THR B 1 42 ? -1.466 -8.094 0.761 1 98.12 42 THR B O 1
ATOM 1410 N N . ASP B 1 43 ? -0.489 -7.602 2.701 1 97.88 43 ASP B N 1
ATOM 1411 C CA . ASP B 1 43 ? -1.366 -6.469 2.967 1 97.88 43 ASP B CA 1
ATOM 1412 C C . ASP B 1 43 ? -1.197 -5.383 1.907 1 97.88 43 ASP B C 1
ATOM 1414 O O . ASP B 1 43 ? -2.16 -4.699 1.551 1 97.88 43 ASP B O 1
ATOM 1418 N N . HIS B 1 44 ? 0.015 -5.211 1.351 1 98.12 44 HIS B N 1
ATOM 1419 C CA . HIS B 1 44 ? 0.241 -4.238 0.29 1 98.12 44 HIS B CA 1
ATOM 1420 C C . HIS B 1 44 ? -0.41 -4.684 -1.016 1 98.12 44 HIS B C 1
ATOM 1422 O O . HIS B 1 44 ? -0.933 -3.857 -1.768 1 98.12 44 HIS B O 1
ATOM 1428 N N . ILE B 1 45 ? -0.381 -5.984 -1.287 1 98.25 45 ILE B N 1
ATOM 1429 C CA . ILE B 1 45 ? -1.036 -6.52 -2.475 1 98.25 45 ILE B CA 1
ATOM 1430 C C . ILE B 1 45 ? -2.551 -6.383 -2.336 1 98.25 45 ILE B C 1
ATOM 1432 O O . ILE B 1 45 ? -3.24 -6.035 -3.297 1 98.25 45 ILE B O 1
ATOM 1436 N N . TYR B 1 46 ? -3.082 -6.684 -1.114 1 98.06 46 TYR B N 1
ATOM 1437 C CA . TYR B 1 46 ? -4.5 -6.457 -0.846 1 98.06 46 TYR B CA 1
ATOM 1438 C C . TYR B 1 46 ? -4.887 -5.012 -1.137 1 98.06 46 TYR B C 1
ATOM 1440 O O . TYR B 1 46 ? -5.84 -4.758 -1.873 1 98.06 46 TYR B O 1
ATOM 1448 N N . ASP B 1 47 ? -4.098 -4.105 -0.603 1 97.88 47 ASP B N 1
ATOM 1449 C CA . ASP B 1 47 ? -4.352 -2.676 -0.759 1 97.88 47 ASP B CA 1
ATOM 1450 C C . ASP B 1 47 ? -4.371 -2.279 -2.234 1 97.88 47 ASP B C 1
ATOM 1452 O O . ASP B 1 47 ? -5.305 -1.618 -2.691 1 97.88 47 ASP B O 1
ATOM 1456 N N . GLU B 1 48 ? -3.373 -2.73 -2.971 1 96.56 48 GLU B N 1
ATOM 1457 C CA . GLU B 1 48 ? -3.268 -2.395 -4.387 1 96.56 48 GLU B CA 1
ATOM 1458 C C . GLU B 1 48 ? -4.43 -2.98 -5.18 1 96.56 48 GLU B C 1
ATOM 1460 O O . GLU B 1 48 ? -5.008 -2.305 -6.035 1 96.56 48 GLU B O 1
ATOM 1465 N N . THR B 1 49 ? -4.809 -4.219 -4.922 1 96.81 49 THR B N 1
ATOM 1466 C CA . THR B 1 49 ? -5.859 -4.902 -5.664 1 96.81 49 THR B CA 1
ATOM 1467 C C . THR B 1 49 ? -7.207 -4.223 -5.445 1 96.81 49 THR B C 1
ATOM 1469 O O . THR B 1 49 ? -7.941 -3.961 -6.402 1 96.81 49 THR B O 1
ATOM 1472 N N . VAL B 1 50 ? -7.5 -3.922 -4.168 1 96.12 50 VAL B N 1
ATOM 1473 C CA . VAL B 1 50 ? -8.758 -3.268 -3.818 1 96.12 50 VAL B CA 1
ATOM 1474 C C . VAL B 1 50 ? -8.812 -1.877 -4.445 1 96.12 50 VAL B C 1
ATOM 1476 O O . VAL B 1 50 ? -9.812 -1.504 -5.062 1 96.12 50 VAL B O 1
ATOM 1479 N N . THR B 1 51 ? -7.68 -1.169 -4.363 1 91.5 51 THR B N 1
ATOM 1480 C CA . THR B 1 51 ? -7.598 0.191 -4.887 1 91.5 51 THR B CA 1
ATOM 1481 C C . THR B 1 51 ? -7.711 0.194 -6.406 1 91.5 51 THR B C 1
ATOM 1483 O O . THR B 1 51 ? -8.445 1.003 -6.977 1 91.5 51 THR B O 1
ATOM 1486 N N . LEU B 1 52 ? -7 -0.692 -7.09 1 91.81 52 LEU B N 1
ATOM 1487 C CA . LEU B 1 52 ? -7.039 -0.788 -8.547 1 91.81 52 LEU B CA 1
ATOM 1488 C C . LEU B 1 52 ? -8.438 -1.159 -9.031 1 91.81 52 LEU B C 1
ATOM 1490 O O . LEU B 1 52 ? -8.898 -0.657 -10.055 1 91.81 52 LEU B O 1
ATOM 1494 N N . THR B 1 53 ? -9.078 -2.115 -8.312 1 93.56 53 THR B N 1
ATOM 1495 C CA . THR B 1 53 ? -10.43 -2.516 -8.672 1 93.56 53 THR B CA 1
ATOM 1496 C C . THR B 1 53 ? -11.391 -1.332 -8.578 1 93.56 53 THR B C 1
ATOM 1498 O O . THR B 1 53 ? -12.195 -1.108 -9.477 1 93.56 53 THR B O 1
ATOM 1501 N N . HIS B 1 54 ? -11.25 -0.548 -7.535 1 90.56 54 HIS B N 1
ATOM 1502 C CA . HIS B 1 54 ? -12.078 0.642 -7.371 1 90.56 54 HIS B CA 1
ATOM 1503 C C . HIS B 1 54 ? -11.828 1.646 -8.492 1 90.56 54 HIS B C 1
ATOM 1505 O O . HIS B 1 54 ? -12.773 2.191 -9.07 1 90.56 54 HIS B O 1
ATOM 1511 N N . ALA B 1 55 ? -10.602 1.861 -8.766 1 86.62 55 ALA B N 1
ATOM 1512 C CA . ALA B 1 55 ? -10.227 2.836 -9.789 1 86.62 55 ALA B CA 1
ATOM 1513 C C . ALA B 1 55 ? -10.75 2.422 -11.164 1 86.62 55 ALA B C 1
ATOM 1515 O O . ALA B 1 55 ? -11.18 3.268 -11.953 1 86.62 55 ALA B O 1
ATOM 1516 N N . ARG B 1 56 ? -10.719 1.164 -11.391 1 88.44 56 ARG B N 1
ATOM 1517 C CA . ARG B 1 56 ? -11.102 0.646 -12.703 1 88.44 56 ARG B CA 1
ATOM 1518 C C . ARG B 1 56 ? -12.617 0.668 -12.867 1 88.44 56 ARG B C 1
ATOM 1520 O O . ARG B 1 56 ? -13.125 1.06 -13.922 1 88.44 56 ARG B O 1
ATOM 1527 N N . THR B 1 57 ? -13.305 0.217 -11.875 1 91.44 57 THR B N 1
ATOM 1528 C CA . THR B 1 57 ? -14.734 -0.007 -12.016 1 91.44 57 THR B CA 1
ATOM 1529 C C . THR B 1 57 ? -15.523 1.229 -11.586 1 91.44 57 THR B C 1
ATOM 1531 O O . THR B 1 57 ? -16.688 1.391 -11.961 1 91.44 57 THR B O 1
ATOM 1534 N N . GLY B 1 58 ? -14.953 2.047 -10.75 1 87.06 58 GLY B N 1
ATOM 1535 C CA . GLY B 1 58 ? -15.625 3.207 -10.188 1 87.06 58 GLY B CA 1
ATOM 1536 C C . GLY B 1 58 ? -16.656 2.844 -9.141 1 87.06 58 GLY B C 1
ATOM 1537 O O . GLY B 1 58 ? -17.453 3.695 -8.719 1 87.06 58 GLY B O 1
ATOM 1538 N N . ARG B 1 59 ? -16.688 1.56 -8.82 1 90.69 59 ARG B N 1
ATOM 1539 C CA . ARG B 1 59 ? -17.703 1.088 -7.883 1 90.69 59 ARG B CA 1
ATOM 1540 C C . ARG B 1 59 ? -17.062 0.556 -6.605 1 90.69 59 ARG B C 1
ATOM 1542 O O . ARG B 1 59 ? -16.281 -0.398 -6.648 1 90.69 59 ARG B O 1
ATOM 1549 N N . HIS B 1 60 ? -17.438 1.1 -5.539 1 92 60 HIS B N 1
ATOM 1550 C CA . HIS B 1 60 ? -16.953 0.661 -4.238 1 92 60 HIS B CA 1
ATOM 1551 C 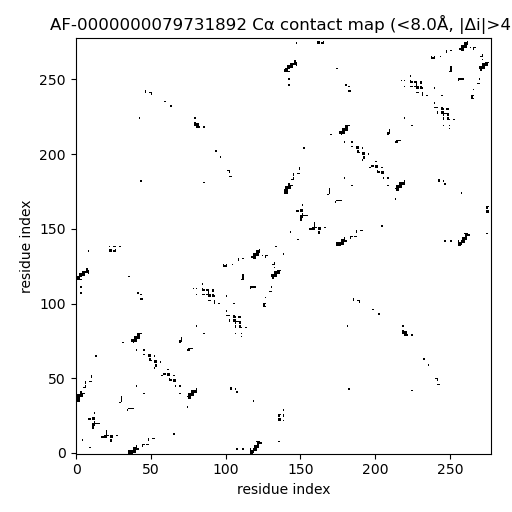C . HIS B 1 60 ? -17.328 -0.791 -3.967 1 92 60 HIS B C 1
ATOM 1553 O O . HIS B 1 60 ? -16.547 -1.539 -3.365 1 92 60 HIS B O 1
ATOM 1559 N N . SER B 1 61 ? -18.5 -1.187 -4.367 1 93.38 61 SER B N 1
ATOM 1560 C CA . SER B 1 61 ? -19 -2.541 -4.141 1 93.38 61 SER B CA 1
ATOM 1561 C C . SER B 1 61 ? -18.094 -3.578 -4.797 1 93.38 61 SER B C 1
ATOM 1563 O O . SER B 1 61 ? -17.906 -4.672 -4.262 1 93.38 61 SER B O 1
ATOM 1565 N N . ASP B 1 62 ? -17.562 -3.262 -5.953 1 93.75 62 ASP B N 1
ATOM 1566 C CA . ASP B 1 62 ? -16.656 -4.172 -6.629 1 93.75 62 ASP B CA 1
ATOM 1567 C C . ASP B 1 62 ? -15.344 -4.32 -5.852 1 93.75 62 ASP B C 1
ATOM 1569 O O . ASP B 1 62 ? -14.781 -5.414 -5.773 1 93.75 62 ASP B O 1
ATOM 1573 N N . ALA B 1 63 ? -14.852 -3.211 -5.332 1 94.5 63 ALA B N 1
ATOM 1574 C CA . ALA B 1 63 ? -13.648 -3.225 -4.5 1 94.5 63 ALA B CA 1
ATOM 1575 C C . ALA B 1 63 ? -13.875 -4.031 -3.223 1 94.5 63 ALA B C 1
ATOM 1577 O O . ALA B 1 63 ? -13.008 -4.805 -2.811 1 94.5 63 ALA B O 1
ATOM 1578 N N . GLN B 1 64 ? -15.031 -3.896 -2.637 1 94.94 64 GLN B N 1
ATOM 1579 C CA . GLN B 1 64 ? -15.375 -4.668 -1.447 1 94.94 64 GLN B CA 1
ATOM 1580 C C . GLN B 1 64 ? -15.438 -6.16 -1.757 1 94.94 64 GLN B C 1
ATOM 1582 O O . GLN B 1 64 ? -14.953 -6.98 -0.973 1 94.94 64 GLN B O 1
ATOM 1587 N N . LEU B 1 65 ? -16.047 -6.488 -2.859 1 94.56 65 LEU B N 1
ATOM 1588 C CA . LEU B 1 65 ? -16.203 -7.887 -3.244 1 94.56 65 LEU B CA 1
ATOM 1589 C C . LEU B 1 65 ? -14.852 -8.555 -3.449 1 94.56 65 LEU B C 1
ATOM 1591 O O . LEU B 1 65 ? -14.625 -9.656 -2.953 1 94.56 65 LEU B O 1
ATOM 1595 N N . VAL B 1 66 ? -14 -7.887 -4.164 1 95.19 66 VAL B N 1
ATOM 1596 C CA . VAL B 1 66 ? -12.688 -8.477 -4.398 1 95.19 66 VAL B CA 1
ATOM 1597 C C . VAL B 1 66 ? -11.93 -8.602 -3.08 1 95.19 66 VAL B C 1
ATOM 1599 O O . VAL B 1 66 ? -11.234 -9.594 -2.846 1 95.19 66 VAL B O 1
ATOM 1602 N N . GLY B 1 67 ? -11.992 -7.562 -2.209 1 96.31 67 GLY B N 1
ATOM 1603 C CA . GLY B 1 67 ? -11.375 -7.637 -0.892 1 96.31 67 GLY B CA 1
ATOM 1604 C C . GLY B 1 67 ? -11.867 -8.812 -0.072 1 96.31 67 GLY B C 1
ATOM 1605 O O . GLY B 1 67 ? -11.078 -9.508 0.567 1 96.31 67 GLY B O 1
ATOM 1606 N N . GLU B 1 68 ? -13.125 -9.039 -0.106 1 95.38 68 GLU B N 1
ATOM 1607 C CA . GLU B 1 68 ? -13.719 -10.164 0.604 1 95.38 68 GLU B CA 1
ATOM 1608 C C . GLU B 1 68 ? -13.188 -11.492 0.072 1 95.38 68 GLU B C 1
ATOM 1610 O O . GLU B 1 68 ? -12.898 -12.406 0.847 1 95.38 68 GLU B O 1
ATOM 1615 N N . GLN B 1 69 ? -13.094 -11.594 -1.203 1 94.25 69 GLN B N 1
ATOM 1616 C CA . GLN B 1 69 ? -12.578 -12.805 -1.829 1 94.25 69 GLN B CA 1
ATOM 1617 C C . GLN B 1 69 ? -11.141 -13.07 -1.414 1 94.25 69 GLN B C 1
ATOM 1619 O O . GLN B 1 69 ? -10.758 -14.227 -1.187 1 94.25 69 GLN B O 1
ATOM 1624 N N . LEU B 1 70 ? -10.375 -12.023 -1.294 1 95.94 70 LEU B N 1
ATOM 1625 C CA . LEU B 1 70 ? -8.969 -12.156 -0.951 1 95.94 70 LEU B CA 1
ATOM 1626 C C . LEU B 1 70 ? -8.797 -12.508 0.522 1 95.94 70 LEU B C 1
ATOM 1628 O O . LEU B 1 70 ? -7.754 -13.031 0.922 1 95.94 70 LEU B O 1
ATOM 1632 N N . ARG B 1 71 ? -9.75 -12.219 1.313 1 95.06 71 ARG B N 1
ATOM 1633 C CA . ARG B 1 71 ? -9.633 -12.461 2.748 1 95.06 71 ARG B CA 1
ATOM 1634 C C . ARG B 1 71 ? -10.305 -13.773 3.137 1 95.06 71 ARG B C 1
ATOM 1636 O O . ARG B 1 71 ? -10.32 -14.141 4.312 1 95.06 71 ARG B O 1
ATOM 1643 N N . GLU B 1 72 ? -10.805 -14.406 2.242 1 88.5 72 GLU B N 1
ATOM 1644 C CA . GLU B 1 72 ? -11.414 -15.695 2.533 1 88.5 72 GLU B CA 1
ATOM 1645 C C . GLU B 1 72 ? -10.398 -16.656 3.137 1 88.5 72 GLU B C 1
ATOM 1647 O O . GLU B 1 72 ? -9.344 -16.906 2.553 1 88.5 72 GLU B O 1
ATOM 1652 N N . ARG B 1 73 ? -10.492 -17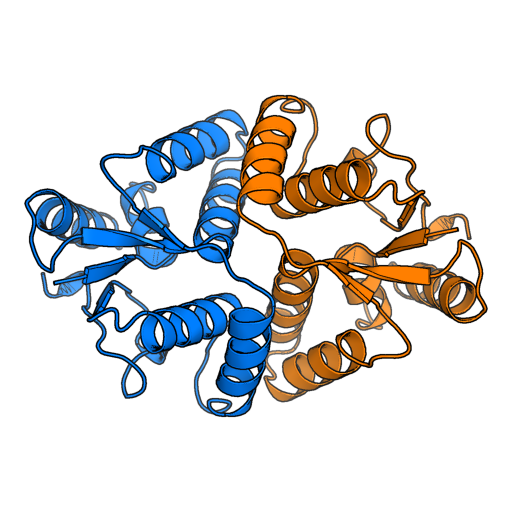.219 4.312 1 77.12 73 ARG B N 1
ATOM 1653 C CA . ARG B 1 73 ? -9.57 -17.969 5.156 1 77.12 73 ARG B CA 1
ATOM 1654 C C . ARG B 1 73 ? -8.992 -19.172 4.402 1 77.12 73 ARG B C 1
ATOM 1656 O O . ARG B 1 73 ? -7.793 -19.453 4.5 1 77.12 73 ARG B O 1
ATOM 1663 N N . ASP B 1 74 ? -9.727 -19.766 3.467 1 81.44 74 ASP B N 1
ATOM 1664 C CA . ASP B 1 74 ? -9.281 -21.016 2.875 1 81.44 74 ASP B CA 1
ATOM 1665 C C . ASP B 1 74 ? -8.711 -20.797 1.475 1 81.44 74 ASP B C 1
ATOM 1667 O O . ASP B 1 74 ? -8.188 -21.719 0.855 1 81.44 74 ASP B O 1
ATOM 1671 N N . LEU B 1 75 ? -8.617 -19.609 1.175 1 86.5 75 LEU B N 1
ATOM 1672 C CA . LEU B 1 75 ? -8.125 -19.391 -0.183 1 86.5 75 LEU B CA 1
ATOM 1673 C C . LEU B 1 75 ? -6.75 -18.75 -0.168 1 86.5 75 LEU B C 1
ATOM 1675 O O . LEU B 1 75 ? -5.816 -19.234 -0.81 1 86.5 75 LEU B O 1
ATOM 1679 N N . PHE B 1 76 ? -6.605 -17.734 0.59 1 95.31 76 PHE B N 1
ATOM 1680 C CA . PHE B 1 76 ? -5.328 -17.031 0.667 1 95.31 76 PHE B CA 1
ATOM 1681 C C . PHE B 1 76 ? -4.871 -16.906 2.113 1 95.31 76 PHE B C 1
ATOM 1683 O O . PHE B 1 76 ? -5.68 -16.641 3.004 1 95.31 76 PHE B O 1
ATOM 1690 N N . ARG B 1 77 ? -3.648 -17.156 2.324 1 95.31 77 ARG B N 1
ATOM 1691 C CA . ARG B 1 77 ? -3.008 -16.688 3.549 1 95.31 77 ARG B CA 1
ATOM 1692 C C . ARG B 1 77 ? -2.6 -15.219 3.428 1 95.31 77 ARG B C 1
ATOM 1694 O O . ARG B 1 77 ? -1.96 -14.828 2.449 1 95.31 77 ARG B O 1
ATOM 1701 N N . LEU B 1 78 ? -2.928 -14.43 4.434 1 96.5 78 LEU B N 1
ATOM 1702 C CA . LEU B 1 78 ? -2.545 -13.016 4.441 1 96.5 78 LEU B CA 1
ATOM 1703 C C . LEU B 1 78 ? -1.238 -12.812 5.199 1 96.5 78 LEU B C 1
ATOM 1705 O O . LEU B 1 78 ? -1.138 -13.164 6.379 1 96.5 78 LEU B O 1
ATOM 1709 N N . LEU B 1 79 ? -0.254 -12.328 4.523 1 96.5 79 LEU B N 1
ATOM 1710 C CA . LEU B 1 79 ? 1.001 -11.922 5.141 1 96.5 79 LEU B CA 1
ATOM 1711 C C . LEU B 1 79 ? 1.007 -10.422 5.414 1 96.5 79 LEU B C 1
ATOM 1713 O O . LEU B 1 79 ? 0.916 -9.617 4.484 1 96.5 79 LEU B O 1
ATOM 1717 N N . VAL B 1 80 ? 1.066 -10.094 6.66 1 96.31 80 VAL B N 1
ATOM 1718 C CA . VAL B 1 80 ? 1.062 -8.688 7.039 1 96.31 80 VAL B CA 1
ATOM 1719 C C . VAL B 1 80 ? 2.494 -8.211 7.281 1 96.31 80 VAL B C 1
ATOM 1721 O O . VAL B 1 80 ? 3.25 -8.852 8.016 1 96.31 80 VAL B O 1
ATOM 1724 N N . THR B 1 81 ? 2.832 -7.113 6.602 1 96.19 81 THR B N 1
ATOM 1725 C CA . THR B 1 81 ? 4.156 -6.516 6.734 1 96.19 81 THR B CA 1
ATOM 1726 C C . THR B 1 81 ? 4.367 -5.977 8.148 1 96.19 81 THR B C 1
ATOM 1728 O O . THR B 1 81 ? 3.504 -5.285 8.688 1 96.19 81 THR B O 1
ATOM 1731 N N . ASP B 1 82 ? 5.418 -6.418 8.844 1 95 82 ASP B N 1
ATOM 1732 C CA . ASP B 1 82 ? 5.781 -5.832 10.125 1 95 82 ASP B CA 1
ATOM 1733 C C . ASP B 1 82 ? 6.992 -4.91 9.992 1 95 82 ASP B C 1
ATOM 1735 O O . ASP B 1 82 ? 7.449 -4.637 8.875 1 95 82 ASP B O 1
ATOM 1739 N N . ARG B 1 83 ? 7.426 -4.316 11.125 1 94.38 83 ARG B N 1
ATOM 1740 C CA . ARG B 1 83 ? 8.516 -3.346 11.086 1 94.38 83 ARG B CA 1
ATOM 1741 C C . ARG B 1 83 ? 9.766 -3.953 10.469 1 94.38 83 ARG B C 1
ATOM 1743 O O . ARG B 1 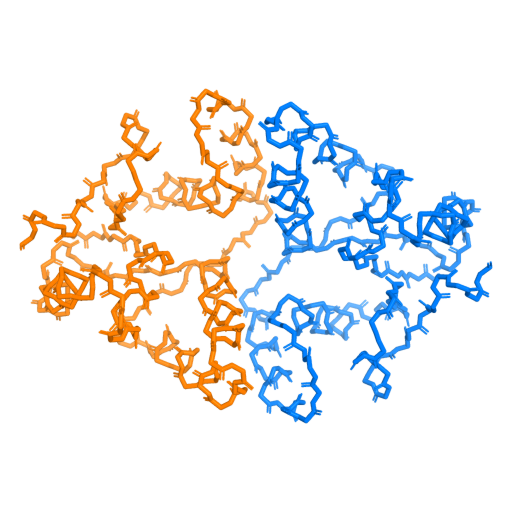83 ? 10.445 -3.311 9.664 1 94.38 83 ARG B O 1
ATOM 1750 N N . ALA B 1 84 ? 10.047 -5.211 10.867 1 95.81 84 ALA B N 1
ATOM 1751 C CA . ALA B 1 84 ? 11.234 -5.883 10.344 1 95.81 84 ALA B CA 1
ATOM 1752 C C . ALA B 1 84 ? 11.125 -6.105 8.836 1 95.81 84 ALA B C 1
ATOM 1754 O O . ALA B 1 84 ? 12.07 -5.852 8.094 1 95.81 84 ALA B O 1
ATOM 1755 N N . SER B 1 85 ? 9.984 -6.613 8.383 1 96.56 85 SER B N 1
ATOM 1756 C CA . SER B 1 85 ? 9.797 -6.844 6.949 1 96.56 85 SER B CA 1
ATOM 1757 C C . SER B 1 85 ? 9.758 -5.531 6.18 1 96.56 85 SER B C 1
ATOM 1759 O O . SER B 1 85 ? 10.188 -5.465 5.027 1 96.56 85 SER B O 1
ATOM 1761 N N . PHE B 1 86 ? 9.258 -4.422 6.801 1 97.25 86 PHE B N 1
ATOM 1762 C CA . PHE B 1 86 ? 9.289 -3.102 6.18 1 97.25 86 PHE B CA 1
ATOM 1763 C C . PHE B 1 86 ? 10.727 -2.656 5.93 1 97.25 86 PHE B C 1
ATOM 1765 O O . PHE B 1 86 ? 11.062 -2.23 4.824 1 97.25 86 PHE B O 1
ATOM 1772 N N . GLU B 1 87 ? 11.539 -2.797 6.957 1 96.88 87 GLU B N 1
ATOM 1773 C CA . GLU B 1 87 ? 12.945 -2.408 6.816 1 96.88 87 GLU B CA 1
ATOM 1774 C C . GLU B 1 87 ? 13.648 -3.262 5.77 1 96.88 87 GLU B C 1
ATOM 1776 O O . GLU B 1 87 ? 14.453 -2.752 4.984 1 96.88 87 GLU B O 1
ATOM 1781 N N . ALA B 1 88 ? 13.336 -4.535 5.773 1 98.12 88 ALA B N 1
ATOM 1782 C CA . ALA B 1 88 ? 13.891 -5.426 4.758 1 98.12 88 ALA B CA 1
ATOM 1783 C C . ALA B 1 88 ? 13.438 -5.02 3.361 1 98.12 88 ALA B C 1
ATOM 1785 O O . ALA B 1 88 ? 14.203 -5.117 2.398 1 98.12 88 ALA B O 1
ATOM 1786 N N . ALA B 1 89 ? 12.172 -4.586 3.221 1 98.12 89 ALA B N 1
ATOM 1787 C CA . ALA B 1 89 ? 11.641 -4.133 1.936 1 98.12 89 ALA B CA 1
ATOM 1788 C C . ALA B 1 89 ? 12.375 -2.887 1.451 1 98.12 89 ALA B C 1
ATOM 1790 O O . ALA B 1 89 ? 12.625 -2.73 0.253 1 98.12 89 ALA B O 1
ATOM 1791 N N . VAL B 1 90 ? 12.68 -1.983 2.377 1 97.12 90 VAL B N 1
ATOM 1792 C CA . VAL B 1 90 ? 13.461 -0.795 2.033 1 97.12 90 VAL B CA 1
ATOM 1793 C C . VAL B 1 90 ? 14.82 -1.208 1.473 1 97.12 90 VAL B C 1
ATOM 1795 O O . VAL B 1 90 ? 15.25 -0.7 0.436 1 97.12 90 VAL B O 1
ATOM 1798 N N . ASP B 1 91 ? 15.477 -2.189 2.137 1 97.56 91 ASP B N 1
ATOM 1799 C CA . ASP B 1 91 ? 16.766 -2.699 1.676 1 97.56 91 ASP B CA 1
ATOM 1800 C C . ASP B 1 91 ? 16.641 -3.326 0.29 1 97.56 91 ASP B C 1
ATOM 1802 O O . ASP B 1 91 ? 17.5 -3.107 -0.574 1 97.56 91 ASP B O 1
ATOM 1806 N N . VAL B 1 92 ? 15.648 -4.078 0.098 1 97.56 92 VAL B N 1
ATOM 1807 C CA . VAL B 1 92 ? 15.391 -4.719 -1.188 1 97.56 92 VAL B CA 1
ATOM 1808 C C . VAL B 1 92 ? 15.219 -3.658 -2.271 1 97.56 92 VAL B C 1
ATOM 1810 O O . VAL B 1 92 ? 15.82 -3.75 -3.342 1 97.56 92 VAL B O 1
ATOM 1813 N N . PHE B 1 93 ? 14.398 -2.645 -2 1 96.5 93 PHE B N 1
ATOM 1814 C CA . PHE B 1 93 ? 14.102 -1.578 -2.951 1 96.5 93 PHE B CA 1
ATOM 1815 C C . PHE B 1 93 ? 15.367 -0.838 -3.35 1 96.5 93 PHE B C 1
ATOM 1817 O O . PHE B 1 93 ? 15.555 -0.498 -4.52 1 96.5 93 PHE B O 1
ATOM 1824 N N . GLU B 1 94 ? 16.219 -0.649 -2.385 1 94.38 94 GLU B N 1
ATOM 1825 C CA . GLU B 1 94 ? 17.469 0.071 -2.637 1 94.38 94 GLU B CA 1
ATOM 1826 C C . GLU B 1 94 ? 18.484 -0.812 -3.355 1 94.38 94 GLU B C 1
ATOM 1828 O O . GLU B 1 94 ? 19.234 -0.337 -4.215 1 94.38 94 GLU B O 1
ATOM 1833 N N . ARG B 1 95 ? 18.516 -2.076 -3.027 1 94.81 95 ARG B N 1
ATOM 1834 C CA . ARG B 1 95 ? 19.5 -3.023 -3.549 1 94.81 95 ARG B CA 1
ATOM 1835 C C . ARG B 1 95 ? 19.25 -3.314 -5.023 1 94.81 95 ARG B C 1
ATOM 1837 O O . ARG B 1 95 ? 20.188 -3.395 -5.816 1 94.81 95 ARG B O 1
ATOM 1844 N N . TYR B 1 96 ? 17.984 -3.416 -5.406 1 93.5 96 TYR B N 1
ATOM 1845 C CA . TYR B 1 96 ? 17.625 -3.814 -6.766 1 93.5 96 TYR B CA 1
ATOM 1846 C C . TYR B 1 96 ? 17.141 -2.619 -7.57 1 93.5 96 TYR B C 1
ATOM 1848 O O . TYR B 1 96 ? 16.062 -2.678 -8.18 1 93.5 96 TYR B O 1
ATOM 1856 N N . ASP B 1 97 ? 17.984 -1.598 -7.57 1 89.19 97 ASP B N 1
ATOM 1857 C CA . ASP B 1 97 ? 17.625 -0.327 -8.195 1 89.19 97 ASP B CA 1
ATOM 1858 C C . ASP B 1 97 ? 17.625 -0.446 -9.711 1 89.19 97 ASP B C 1
ATOM 1860 O O . ASP B 1 97 ? 17.094 0.426 -10.406 1 89.19 97 ASP B O 1
ATOM 1864 N N . ASP B 1 98 ? 18.156 -1.537 -10.234 1 89.81 98 ASP B N 1
ATOM 1865 C CA . ASP B 1 98 ? 18.203 -1.743 -11.672 1 89.81 98 ASP B CA 1
ATOM 1866 C C . ASP B 1 98 ? 17.016 -2.566 -12.148 1 89.81 98 ASP B C 1
ATOM 1868 O O . ASP B 1 98 ? 16.844 -2.799 -13.352 1 89.81 98 ASP B O 1
ATOM 1872 N N . HIS B 1 99 ? 16.266 -2.895 -11.109 1 87.81 99 HIS B N 1
ATOM 1873 C CA . HIS B 1 99 ? 15.016 -3.594 -11.398 1 87.81 99 HIS B CA 1
ATOM 1874 C C . HIS B 1 99 ? 13.828 -2.639 -11.367 1 87.81 99 HIS B C 1
ATOM 1876 O O . HIS B 1 99 ? 13.922 -1.54 -10.812 1 87.81 99 HIS B O 1
ATOM 1882 N N . GLY B 1 100 ? 12.766 -2.613 -12.125 1 90.38 100 GLY B N 1
ATOM 1883 C CA . GLY B 1 100 ? 11.547 -1.824 -12.188 1 90.38 100 GLY B CA 1
ATOM 1884 C C . GLY B 1 100 ? 10.539 -2.184 -11.109 1 90.38 100 GLY B C 1
ATOM 1885 O O . GLY B 1 100 ? 9.336 -2.188 -11.352 1 90.38 100 GLY B O 1
ATOM 1886 N N . LEU B 1 101 ? 11.211 -2.357 -9.781 1 94.5 101 LEU B N 1
ATOM 1887 C CA . LEU B 1 101 ? 10.328 -2.826 -8.711 1 94.5 101 LEU B CA 1
ATOM 1888 C C . LEU B 1 101 ? 9.578 -1.662 -8.078 1 94.5 101 LEU B C 1
ATOM 1890 O O . LEU B 1 101 ? 10.156 -0.6 -7.84 1 94.5 101 LEU B O 1
ATOM 1894 N N . SER B 1 102 ? 8.305 -1.855 -7.844 1 94.94 102 SER B N 1
ATOM 1895 C CA . SER B 1 102 ? 7.574 -0.978 -6.934 1 94.94 102 SER B CA 1
ATOM 1896 C C . SER B 1 102 ? 7.875 -1.313 -5.48 1 94.94 102 SER B C 1
ATOM 1898 O O . SER B 1 102 ? 8.516 -2.328 -5.191 1 94.94 102 SER B O 1
ATOM 1900 N N . PHE B 1 103 ? 7.508 -0.447 -4.594 1 96.38 103 PHE B N 1
ATOM 1901 C CA . PHE B 1 103 ? 7.738 -0.769 -3.191 1 96.38 103 PHE B CA 1
ATOM 1902 C C . PHE B 1 103 ? 6.891 -1.961 -2.764 1 96.38 103 PHE B C 1
ATOM 1904 O O . PHE B 1 103 ? 7.316 -2.762 -1.928 1 96.38 103 PHE B O 1
ATOM 1911 N N . THR B 1 104 ? 5.684 -2.148 -3.299 1 97.69 104 THR B N 1
ATOM 1912 C CA . THR B 1 104 ? 4.887 -3.346 -3.059 1 97.69 104 THR B CA 1
ATOM 1913 C C . THR B 1 104 ? 5.648 -4.598 -3.484 1 97.69 104 THR B C 1
ATOM 1915 O O . THR B 1 104 ? 5.648 -5.602 -2.77 1 97.69 104 THR B O 1
ATOM 1918 N N . ASP B 1 105 ? 6.324 -4.539 -4.664 1 97.5 105 ASP B N 1
ATOM 1919 C CA . ASP B 1 105 ? 7.16 -5.664 -5.086 1 97.5 105 ASP B CA 1
ATOM 1920 C C . ASP B 1 105 ? 8.273 -5.934 -4.074 1 97.5 105 ASP B C 1
ATOM 1922 O O . ASP B 1 105 ? 8.555 -7.086 -3.746 1 97.5 105 ASP B O 1
ATOM 1926 N N . ALA B 1 106 ? 8.898 -4.852 -3.604 1 97.69 106 ALA B N 1
ATOM 1927 C CA . ALA B 1 106 ? 9.977 -4.984 -2.627 1 97.69 106 ALA B CA 1
ATOM 1928 C C . ALA B 1 106 ? 9.469 -5.621 -1.335 1 97.69 106 ALA B C 1
ATOM 1930 O O . ALA B 1 106 ? 10.164 -6.449 -0.733 1 97.69 106 ALA B O 1
ATOM 1931 N N . THR B 1 107 ? 8.242 -5.227 -0.876 1 98.06 107 THR B N 1
ATOM 1932 C CA . THR B 1 107 ? 7.66 -5.84 0.31 1 98.06 107 THR B CA 1
ATOM 1933 C C . THR B 1 107 ? 7.387 -7.324 0.073 1 98.06 107 THR B C 1
ATOM 1935 O O . THR B 1 107 ? 7.574 -8.148 0.972 1 98.06 107 THR B O 1
ATOM 1938 N N . THR B 1 108 ? 6.922 -7.645 -1.126 1 98.56 108 THR B N 1
ATOM 1939 C CA . THR B 1 108 ? 6.676 -9.039 -1.488 1 98.56 108 THR B CA 1
ATOM 1940 C C . THR B 1 108 ? 7.965 -9.852 -1.421 1 98.56 108 THR B C 1
ATOM 1942 O O . THR B 1 108 ? 7.996 -10.922 -0.817 1 98.56 108 THR B O 1
ATOM 1945 N N . ILE B 1 109 ? 9.039 -9.305 -1.969 1 98.5 109 ILE B N 1
ATOM 1946 C CA . ILE B 1 109 ? 10.32 -9.984 -1.976 1 98.5 109 ILE B CA 1
ATOM 1947 C C . ILE B 1 109 ? 10.812 -10.172 -0.543 1 98.5 109 ILE B C 1
ATOM 1949 O O . ILE B 1 109 ? 11.273 -11.258 -0.174 1 98.5 109 ILE B O 1
ATOM 1953 N N . ALA B 1 110 ? 10.734 -9.141 0.29 1 98.31 110 ALA B N 1
ATOM 1954 C CA . ALA B 1 110 ? 11.164 -9.211 1.685 1 98.31 110 ALA B CA 1
ATOM 1955 C C . ALA B 1 110 ? 10.414 -10.312 2.43 1 98.31 110 ALA B C 1
ATOM 1957 O O . ALA B 1 110 ? 11.016 -11.086 3.174 1 98.31 110 ALA B O 1
ATOM 1958 N N . LEU B 1 111 ? 9.125 -10.398 2.221 1 97.94 111 LEU B N 1
ATOM 1959 C CA . LEU B 1 111 ? 8.297 -11.391 2.916 1 97.94 111 LEU B CA 1
ATOM 1960 C C . LEU B 1 111 ? 8.578 -12.789 2.391 1 97.94 111 LEU B C 1
ATOM 1962 O O . LEU B 1 111 ? 8.594 -13.758 3.16 1 97.94 111 LEU B O 1
ATOM 1966 N N . VAL B 1 112 ? 8.711 -12.922 1.075 1 97.88 112 VAL B N 1
ATOM 1967 C CA . VAL B 1 112 ? 9.047 -14.195 0.443 1 97.88 112 VAL B CA 1
ATOM 1968 C C . VAL B 1 112 ? 10.344 -14.742 1.031 1 97.88 112 VAL B C 1
ATOM 1970 O O . VAL B 1 112 ? 10.43 -15.922 1.374 1 97.88 112 VAL B O 1
ATOM 1973 N N . GLU B 1 113 ? 11.312 -13.883 1.203 1 97.31 113 GLU B N 1
ATOM 1974 C CA . GLU B 1 113 ? 12.602 -14.273 1.772 1 97.31 113 GLU B CA 1
ATOM 1975 C C . GLU B 1 113 ? 12.469 -14.602 3.258 1 97.31 113 GLU B C 1
ATOM 1977 O O . GLU B 1 113 ? 12.984 -15.617 3.723 1 97.31 113 GLU B O 1
ATOM 1982 N N . GLU B 1 114 ? 11.812 -13.781 3.986 1 97 114 GLU B N 1
ATOM 1983 C CA . GLU B 1 114 ? 11.672 -13.922 5.434 1 97 114 GLU B CA 1
ATOM 1984 C C . GLU B 1 114 ? 10.914 -15.195 5.793 1 97 114 GLU B C 1
ATOM 1986 O O . GLU B 1 114 ? 11.234 -15.852 6.785 1 97 114 GLU B O 1
ATOM 1991 N N . ARG B 1 115 ? 9.93 -15.523 5.016 1 96.38 115 ARG B N 1
ATOM 1992 C CA . ARG B 1 115 ? 9.023 -16.609 5.363 1 96.38 115 ARG B CA 1
ATOM 1993 C C . ARG B 1 115 ? 9.359 -17.875 4.574 1 96.38 115 ARG B C 1
ATOM 1995 O O . ARG B 1 115 ? 8.633 -18.875 4.648 1 96.38 115 ARG B O 1
ATOM 2002 N N . ASP B 1 116 ? 10.391 -17.859 3.828 1 96.69 116 ASP B N 1
ATOM 2003 C CA . ASP B 1 116 ? 10.844 -18.984 3.01 1 96.69 116 ASP B CA 1
ATOM 2004 C C . ASP B 1 116 ? 9.742 -19.469 2.07 1 96.69 116 ASP B C 1
ATOM 2006 O O . ASP B 1 116 ? 9.445 -20.656 2.014 1 96.69 116 ASP B O 1
ATOM 2010 N N . ILE B 1 117 ? 9.039 -18.547 1.471 1 97.75 117 ILE B N 1
ATOM 2011 C CA . ILE B 1 117 ? 8.031 -18.859 0.464 1 97.75 117 ILE B CA 1
ATOM 2012 C C . ILE B 1 117 ? 8.711 -19.234 -0.851 1 97.75 117 ILE B C 1
ATOM 2014 O O . ILE B 1 117 ? 9.703 -18.609 -1.247 1 97.75 117 ILE B O 1
ATOM 2018 N N . ASP B 1 118 ? 8.188 -20.141 -1.578 1 97.88 118 ASP B N 1
ATOM 2019 C CA . ASP B 1 118 ? 8.883 -20.781 -2.688 1 97.88 118 ASP B CA 1
ATOM 2020 C C . ASP B 1 118 ? 8.812 -19.938 -3.951 1 97.88 118 ASP B C 1
ATOM 2022 O O . ASP B 1 118 ? 9.789 -19.828 -4.691 1 97.88 118 ASP B O 1
ATOM 2026 N N . HIS B 1 119 ? 7.613 -19.344 -4.219 1 97.88 119 HIS B N 1
ATOM 2027 C CA . HIS B 1 119 ? 7.395 -18.734 -5.527 1 97.88 119 HIS B CA 1
ATOM 2028 C C . HIS B 1 119 ? 6.617 -17.438 -5.41 1 97.88 119 HIS B C 1
ATOM 2030 O O . HIS B 1 119 ? 5.973 -17.188 -4.391 1 97.88 119 HIS B O 1
ATOM 2036 N N . VAL B 1 120 ? 6.723 -16.609 -6.414 1 98.56 120 VAL B N 1
ATOM 2037 C CA . VAL B 1 120 ? 5.809 -15.5 -6.684 1 98.56 120 VAL B CA 1
ATOM 2038 C C . VAL B 1 120 ? 5.113 -15.727 -8.023 1 98.56 120 VAL B C 1
ATOM 2040 O O . VAL B 1 120 ? 5.77 -15.969 -9.039 1 98.56 120 VAL B O 1
ATOM 2043 N N . LEU B 1 121 ? 3.818 -15.742 -8.023 1 98.69 121 LEU B N 1
ATOM 2044 C CA . LEU B 1 121 ? 3.049 -15.789 -9.258 1 98.69 121 LEU B CA 1
ATOM 2045 C C . LEU B 1 121 ? 2.807 -14.383 -9.805 1 98.69 121 LEU B C 1
ATOM 2047 O O . LEU B 1 121 ? 2.043 -13.609 -9.219 1 98.69 121 LEU B O 1
ATOM 2051 N N . SER B 1 122 ? 3.457 -14.047 -10.898 1 98.69 122 SER B N 1
ATOM 2052 C CA . SER B 1 122 ? 3.402 -12.68 -11.398 1 98.69 122 SER B CA 1
ATOM 2053 C C . SER B 1 122 ? 3.689 -12.617 -12.891 1 98.69 122 SER B C 1
ATOM 2055 O O . SER B 1 122 ? 4.5 -13.391 -13.406 1 98.69 122 SER B O 1
ATOM 2057 N N . PHE B 1 123 ? 3.049 -11.648 -13.602 1 98.19 123 PHE B N 1
ATOM 2058 C CA . PHE B 1 123 ? 3.342 -11.352 -15 1 98.19 123 PHE B CA 1
ATOM 2059 C C . PHE B 1 123 ? 4.613 -10.523 -15.125 1 98.19 123 PHE B C 1
ATOM 2061 O O . PHE B 1 123 ? 5.16 -10.375 -16.219 1 98.19 123 PHE B O 1
ATOM 2068 N N . ASP B 1 124 ? 5.035 -9.938 -14 1 97.06 124 ASP B N 1
ATOM 2069 C CA . ASP B 1 124 ? 6.117 -8.961 -14.008 1 97.06 124 ASP B CA 1
ATOM 2070 C C . ASP B 1 124 ? 7.48 -9.648 -13.977 1 97.06 124 ASP B C 1
ATOM 2072 O O . ASP B 1 124 ? 7.867 -10.219 -12.953 1 97.06 124 ASP B O 1
ATOM 2076 N N . ASP B 1 125 ? 8.258 -9.477 -15 1 97.5 125 ASP B N 1
ATOM 2077 C CA . ASP B 1 125 ? 9.539 -10.172 -15.078 1 97.5 125 ASP B CA 1
ATOM 2078 C C . ASP B 1 125 ? 10.617 -9.422 -14.305 1 97.5 125 ASP B C 1
ATOM 2080 O O . ASP B 1 125 ? 11.758 -9.883 -14.219 1 97.5 125 ASP B O 1
ATOM 2084 N N . ASP B 1 126 ? 10.273 -8.312 -13.633 1 96.38 126 ASP B N 1
ATOM 2085 C CA . ASP B 1 126 ? 11.219 -7.609 -12.773 1 96.38 126 ASP B CA 1
ATOM 2086 C C . ASP B 1 126 ? 11.594 -8.461 -11.562 1 96.38 126 ASP B C 1
ATOM 2088 O O . ASP B 1 126 ? 12.617 -8.219 -10.914 1 96.38 126 ASP B O 1
ATOM 2092 N N . PHE B 1 127 ? 10.797 -9.492 -11.258 1 98.25 127 PHE B N 1
ATOM 2093 C CA . PHE B 1 127 ? 11.086 -10.398 -10.148 1 98.25 127 PHE B CA 1
ATOM 2094 C C . PHE B 1 127 ? 12.195 -11.367 -10.516 1 98.25 127 PHE B C 1
ATOM 2096 O O . PHE B 1 127 ? 12.773 -12.016 -9.648 1 98.25 127 PHE B O 1
ATOM 2103 N N . ASP B 1 128 ? 12.453 -11.508 -11.859 1 98 128 ASP B N 1
ATOM 2104 C CA . ASP B 1 128 ? 13.398 -12.523 -12.32 1 98 128 ASP B CA 1
ATOM 2105 C C . ASP B 1 128 ? 14.797 -12.25 -11.781 1 98 128 ASP B C 1
ATOM 2107 O O . ASP B 1 128 ? 15.266 -11.109 -11.789 1 98 128 ASP B O 1
ATOM 2111 N N . GLY B 1 129 ? 15.492 -13.359 -11.297 1 97 129 GLY B N 1
ATOM 2112 C CA . GLY B 1 129 ? 16.828 -13.234 -10.75 1 97 129 GLY B CA 1
ATOM 2113 C C . GLY B 1 129 ? 16.844 -12.859 -9.281 1 97 129 GLY B C 1
ATOM 2114 O O . GLY B 1 129 ? 17.906 -12.867 -8.641 1 97 129 GLY B O 1
ATOM 2115 N N . ILE B 1 130 ? 15.727 -12.578 -8.695 1 97.62 130 ILE B N 1
ATOM 2116 C CA . ILE B 1 130 ? 15.641 -12.18 -7.293 1 97.62 130 ILE B CA 1
ATOM 2117 C C . ILE B 1 130 ? 14.883 -13.242 -6.496 1 97.62 130 ILE B C 1
ATOM 2119 O O . ILE B 1 130 ? 15.352 -13.695 -5.453 1 97.62 130 ILE B O 1
ATOM 2123 N N . VAL B 1 131 ? 13.727 -13.625 -6.996 1 98.12 131 VAL B N 1
ATOM 2124 C CA . VAL B 1 131 ? 12.898 -14.695 -6.43 1 98.12 131 VAL B CA 1
ATOM 2125 C C . VAL B 1 131 ? 12.461 -15.648 -7.539 1 98.12 131 VAL B C 1
ATOM 2127 O O . VAL B 1 131 ? 12.594 -15.336 -8.727 1 98.12 131 VAL B O 1
ATOM 2130 N N . ASP B 1 132 ? 11.984 -16.797 -7.145 1 98.12 132 ASP B N 1
ATOM 2131 C CA . ASP B 1 132 ? 11.453 -17.734 -8.125 1 98.12 132 ASP B CA 1
ATOM 2132 C C . ASP B 1 132 ? 10.062 -17.312 -8.594 1 98.12 132 ASP B C 1
ATOM 2134 O O . ASP B 1 132 ? 9.086 -17.422 -7.844 1 98.12 132 ASP B O 1
ATOM 2138 N N . ARG B 1 133 ? 9.992 -16.828 -9.789 1 98.38 133 ARG B N 1
ATOM 2139 C CA . ARG B 1 133 ? 8.742 -16.328 -10.359 1 98.38 133 ARG B CA 1
ATOM 2140 C C . ARG B 1 133 ? 8.086 -17.391 -11.234 1 98.38 133 ARG B C 1
ATOM 2142 O O . ARG B 1 133 ? 8.75 -18.047 -12.047 1 98.38 133 ARG B O 1
ATOM 2149 N N . ILE B 1 134 ? 6.828 -17.594 -11.047 1 98.12 134 ILE B N 1
ATOM 2150 C CA . ILE B 1 134 ? 6 -18.359 -11.969 1 98.12 134 ILE B CA 1
ATOM 2151 C C . ILE B 1 134 ? 5.234 -17.406 -12.883 1 98.12 134 ILE B C 1
ATOM 2153 O O . ILE B 1 134 ? 4.492 -16.547 -12.414 1 98.12 134 ILE B O 1
ATOM 2157 N N . ASP B 1 135 ? 5.438 -17.547 -14.148 1 98.31 135 ASP B N 1
ATOM 2158 C CA . ASP B 1 135 ? 4.699 -16.766 -15.133 1 98.31 135 ASP B CA 1
ATOM 2159 C C . ASP B 1 135 ? 3.33 -17.391 -15.414 1 98.31 135 ASP B C 1
ATOM 2161 O O . ASP B 1 135 ? 3.238 -18.5 -15.93 1 98.31 135 ASP B O 1
ATOM 2165 N N . PRO B 1 136 ? 2.281 -16.641 -15.109 1 98.12 136 PRO B N 1
ATOM 2166 C CA . PRO B 1 136 ? 0.947 -17.203 -15.328 1 98.12 136 PRO B CA 1
ATOM 2167 C C . PRO B 1 136 ? 0.74 -17.688 -16.766 1 98.12 136 PRO B C 1
ATOM 2169 O O . PRO B 1 136 ? -0.066 -18.594 -17 1 98.12 136 PRO B O 1
ATOM 2172 N N . ARG B 1 137 ? 1.417 -17.094 -17.719 1 97.31 137 ARG B N 1
ATOM 2173 C CA . ARG B 1 137 ? 1.269 -17.469 -19.125 1 97.31 137 ARG B CA 1
ATOM 2174 C C . ARG B 1 137 ? 1.838 -18.859 -19.391 1 97.31 137 ARG B C 1
ATOM 2176 O O . ARG B 1 137 ? 1.559 -19.469 -20.422 1 97.31 137 ARG B O 1
ATOM 2183 N N . GLU B 1 138 ? 2.607 -19.375 -18.438 1 95.81 138 GLU B N 1
ATOM 2184 C CA . GLU B 1 138 ? 3.293 -20.641 -18.625 1 95.81 138 GLU B CA 1
ATOM 2185 C C . GLU B 1 138 ? 2.631 -21.75 -17.797 1 95.81 138 GLU B C 1
ATOM 2187 O O . GLU B 1 138 ? 3.164 -22.859 -17.688 1 95.81 138 GLU B O 1
ATOM 2192 N N . VAL B 1 139 ? 1.602 -21.531 -17.078 1 94.81 139 VAL B N 1
ATOM 2193 C CA . VAL B 1 139 ? 0.872 -22.516 -16.281 1 94.81 139 VAL B CA 1
ATOM 2194 C C . VAL B 1 139 ? -0.122 -23.266 -17.156 1 94.81 139 VAL B C 1
ATOM 2196 O O . VAL B 1 139 ? -0.855 -22.656 -17.938 1 94.81 139 VAL B O 1
#

Sequence (278 aa):
MSLVVDTGVLYAQHDSDASRHESAQTAMEAVARGAYGRPSITDHIYDETVTLTHARTGRHSDAQLVGEQLRERDLFRLLVTDRASFEAAVDVFERYDDHGLSFTDATTIALVEERDIDHVLSFDDDFDGIVDRIDPREVMSLVVDTGVLYAQHDSDASRHESAQTAMEAVARGAYGRPSITDHIYDETVTLTHARTGRHSDAQLVGEQLRERDLFRLLVTDRASFEAAVDVFERYDDHGLSFTDATTIALVEERDIDHVLSFDDDFDGIVDRIDPREV

Nearest PDB structures (foldseek):
  5wz4-assembly1_B  TM=8.891E-01  e=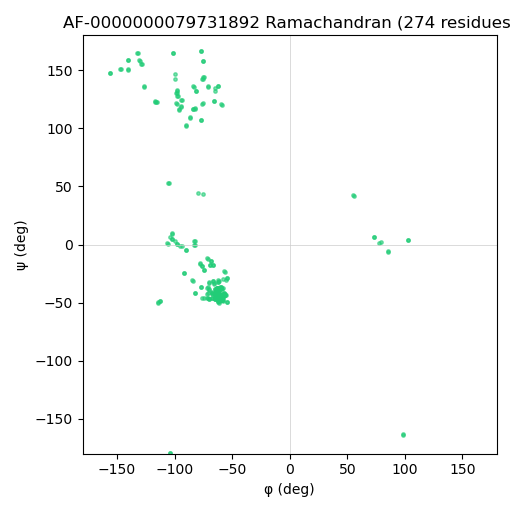7.635E-08  Mycobacterium tuberculosis H37Rv
  5wzf-assembly1_A  TM=8.735E-01  e=7.198E-08  Mycobacterium tuberculosis H37Rv
  1w8i-assembly1_A-2  TM=8.869E-01  e=3.141E-07  Archaeoglobus fulgidus DSM 4304
  5x3t-assembly1_H  TM=9.066E-01  e=1.454E-06  Mycobacterium tuberculosis H37Rv
  3zvk-assembly1_D  TM=7.720E-01  e=1.360E-04  Rickettsia felis

Organism: NCBI:txid1457250

Secondary structure (DSSP, 8-state):
-EEEEPHHHHHHHH-TTSTTHHHHHHHHHHHHTTTTSEEEEEHHHHHHHHHHHHHHH--HHHHHHHHHHHT-TTT-EEEPP-HHHHHHHHHHHHHTTTS---HHHHHHHHHHHHTT--EEE-S-GGGTTTS-EEPGGG-/-EEEEPHHHHHHHH-TTSTTHHHHHHHHHHHHTTTTSEEEEEHHHHHHHHHHHHHHH--HHHHHHHHHHHT-TTT-EEE---HHHHHHHHHHHHHTTTS---HHHHHHHHHHHHTT--EEE-S-GGGTTTS-EEPGGG-

InterPro domains:
  IPR002716 PIN domain [PF01850] (4-128)
  IPR029060 PIN-like domain superfamily [SSF88723] (1-130)
  IPR039018 Endonuclease VapC20-like [PTHR42188] (1-130)

Radius of gyration: 18.51 Å; Cα contacts (8 Å, |Δi|>4): 465; chains: 2; bounding box: 40×53×42 Å

pLDDT: mean 95.06, std 3.7, range [77.12, 98.69]

Solvent-accessible surface area (backbone atoms only — not comparable to full-atom values): 14353 Å² total; per-residue (Å²): 103,27,24,35,53,34,41,67,33,57,45,21,45,71,34,78,83,37,93,50,14,66,35,24,41,52,29,50,50,42,37,74,73,49,45,67,26,55,42,24,35,37,53,59,37,51,38,49,38,29,40,50,41,23,70,71,68,73,34,63,66,58,16,50,52,53,46,51,59,58,61,33,78,91,62,26,47,80,44,63,56,43,69,68,40,48,5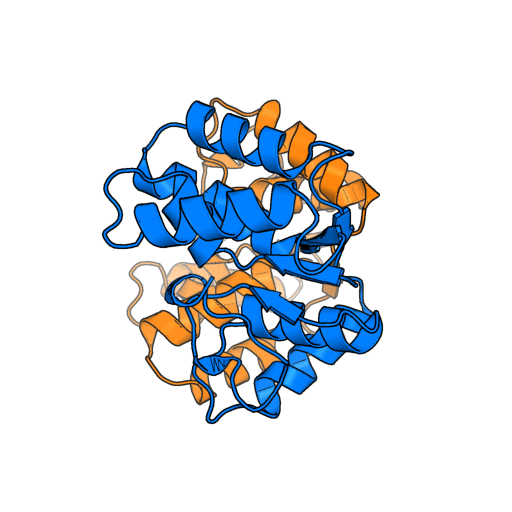5,42,11,52,50,44,48,64,70,45,61,91,39,86,66,45,49,58,52,16,38,49,51,28,46,32,63,74,66,68,42,61,32,35,37,32,82,60,68,61,45,60,94,78,50,50,64,42,46,33,81,77,96,101,26,24,36,53,33,40,66,32,57,46,20,46,72,33,78,82,39,94,50,13,68,35,23,41,52,30,50,50,43,36,73,72,48,45,66,25,56,42,25,35,37,52,59,38,50,38,48,38,29,38,50,41,24,67,72,67,72,33,62,67,59,16,50,50,53,47,51,60,58,62,34,79,89,60,28,45,80,45,63,54,42,68,68,38,48,55,41,11,52,49,44,46,64,70,45,61,90,38,85,65,46,50,58,52,17,37,50,52,28,45,33,62,73,66,68,43,61,32,34,37,33,81,61,68,60,43,59,94,77,52,50,63,42,48,33,81,76,96